Protein AF-A0AAJ1SH32-F1 (afdb_monomer_lite)

Organism: NCBI:txid1389713

Sequence (240 aa):
MAGVDVSPADLLGSADAYAALAARAALIAPQAVVEVQRIAESHGPMGYPTAVGVAAGLASREGSVTAKVADFGVYSQRLSEHAAAYSRADKGGAVRLAAVAWPAGLRELVTGTGVPVAHVDPKPPPSRPAGTCCWIGTENGDVASLCPPDTDTVTYVDKDNNYVSKDLGTGEVTVMMRPGPISEVGNECWLGSADADRSICGPNATRWTYARGGYLVTEQLEPDGTTRVIQQTPLGPLIP

Secondary structure (DSSP, 8-state):
-PPP---HHHHHHHHHHHHHHHHHHHTHHHHHHHHHHHHHHHHHHHHHHHHHHHHHHHHHHHHHHHHHHHHHHHHHHHHHHHHHHHHHHHHHHHHHHHTS---HHHHHHHHSSSS------PPPPP------EEEEEETT--HHHHS-TT--EEEEE-TTS-EEEEETTT--EEEEE-SEESSTT--EEEESSTTS-GGGG-TT--EEEEEETTEEEEEEE-TTS-EEEEEEE-SEES--

Foldseek 3Di:
DPDDDDALVNLLVLLVVLLVVLVVLVCPLVVLLVVLVVQCVVQPPVSVVVSVVSVVVSVVCVVVSNVSSVVSNVSSVVSNVVSVVVVVVQVVVLVVQQPDPDDPVVQCVPPVPGGDDGPPPDDPDPPDDPFQEFEQAEPPRDCPVFEDPRGQKYWYQYPQLFTWIAGNVVRDIDGQGHAEAPDPQLQEGEGSAPPGDCCRSPDNHQWYWYGDPQWTWIWGQDPVRDIDTPDTHHGYGPPD

Structure (mmCIF, N/CA/C/O backbone):
data_AF-A0AAJ1SH32-F1
#
_entry.id   AF-A0AAJ1SH32-F1
#
loop_
_atom_site.group_PDB
_atom_site.id
_atom_site.type_symbol
_atom_site.label_atom_id
_atom_site.label_alt_id
_atom_site.label_comp_id
_atom_site.label_asym_id
_atom_site.label_entity_id
_atom_site.label_seq_id
_atom_site.pdbx_PDB_ins_code
_atom_site.Cartn_x
_atom_site.Cartn_y
_atom_site.Cartn_z
_atom_site.occupancy
_atom_site.B_iso_or_equiv
_atom_site.auth_seq_id
_atom_site.auth_comp_id
_atom_site.auth_asym_id
_atom_site.auth_atom_id
_atom_site.pdbx_PDB_model_num
ATOM 1 N N . MET A 1 1 ? 21.586 17.354 -8.673 1.00 36.44 1 MET A N 1
ATOM 2 C CA . MET A 1 1 ? 20.242 16.744 -8.682 1.00 36.44 1 MET A CA 1
ATOM 3 C C . MET A 1 1 ? 20.411 15.334 -9.206 1.00 36.44 1 MET A C 1
ATOM 5 O O . MET A 1 1 ? 20.810 15.195 -10.354 1.00 36.44 1 MET A O 1
ATOM 9 N N . ALA A 1 2 ? 20.235 14.319 -8.359 1.00 41.16 2 ALA A N 1
ATOM 10 C CA . ALA A 1 2 ? 20.123 12.949 -8.847 1.00 41.16 2 ALA A CA 1
ATOM 11 C C . ALA A 1 2 ? 18.821 12.882 -9.655 1.00 41.16 2 ALA A C 1
ATOM 13 O O . ALA A 1 2 ? 17.761 13.200 -9.119 1.00 41.16 2 ALA A O 1
ATOM 14 N N . GLY A 1 3 ? 18.917 12.617 -10.958 1.00 44.09 3 GLY A N 1
ATOM 15 C CA . GLY A 1 3 ? 17.735 12.402 -11.783 1.00 44.09 3 GLY A CA 1
ATOM 16 C C . GLY A 1 3 ? 17.057 11.125 -11.312 1.00 44.09 3 GLY A C 1
ATOM 17 O O . GLY A 1 3 ? 17.725 10.105 -11.167 1.00 44.09 3 GLY A O 1
ATOM 18 N N . VAL A 1 4 ? 15.762 11.194 -11.018 1.00 56.97 4 VAL A N 1
ATOM 19 C CA . VAL A 1 4 ? 14.962 9.982 -10.853 1.00 56.97 4 VAL A CA 1
ATOM 20 C C . VAL A 1 4 ? 14.822 9.386 -12.251 1.00 56.97 4 VAL A C 1
ATOM 22 O O . VAL A 1 4 ? 14.332 10.068 -13.151 1.00 56.97 4 VAL A O 1
ATOM 25 N N . ASP A 1 5 ? 15.323 8.170 -12.442 1.00 70.12 5 ASP A N 1
ATOM 26 C CA . ASP A 1 5 ? 15.163 7.434 -13.693 1.00 70.12 5 ASP A CA 1
ATOM 27 C C . ASP A 1 5 ? 13.755 6.829 -13.691 1.00 70.12 5 ASP A C 1
ATOM 29 O O . ASP A 1 5 ? 13.450 5.978 -12.857 1.00 70.12 5 ASP A O 1
ATOM 33 N N . VAL A 1 6 ? 12.858 7.362 -14.522 1.00 75.94 6 VAL A N 1
ATOM 34 C CA . VAL A 1 6 ? 11.445 6.960 -14.560 1.00 75.94 6 VAL A CA 1
ATOM 35 C C . VAL A 1 6 ? 11.091 6.580 -15.988 1.00 75.94 6 VAL A C 1
ATOM 37 O O . VAL A 1 6 ? 11.197 7.414 -16.891 1.00 75.94 6 VAL A O 1
ATOM 40 N N . SER A 1 7 ? 10.635 5.343 -16.194 1.00 86.00 7 SER A N 1
ATOM 41 C CA . SER A 1 7 ? 10.160 4.895 -17.503 1.00 86.00 7 SER A CA 1
ATOM 42 C C . SER A 1 7 ? 8.704 5.330 -17.755 1.00 86.00 7 SER A C 1
ATOM 44 O O . SER A 1 7 ? 7.938 5.556 -16.809 1.00 86.00 7 SER A O 1
ATOM 46 N N . PRO A 1 8 ? 8.252 5.423 -19.022 1.00 87.12 8 PRO A N 1
ATOM 47 C CA . PRO A 1 8 ? 6.840 5.654 -19.333 1.00 87.12 8 PRO A CA 1
ATOM 48 C C . PRO A 1 8 ? 5.905 4.604 -18.713 1.00 87.12 8 PRO A C 1
ATOM 50 O O . PRO A 1 8 ? 4.777 4.936 -18.349 1.00 87.12 8 PRO A O 1
ATOM 53 N N . ALA A 1 9 ? 6.369 3.360 -18.566 1.00 82.50 9 ALA A N 1
ATOM 54 C CA . ALA A 1 9 ? 5.607 2.285 -17.938 1.00 82.50 9 ALA A CA 1
ATOM 55 C C . ALA A 1 9 ? 5.373 2.541 -16.440 1.00 82.50 9 ALA A C 1
ATOM 57 O O . ALA A 1 9 ? 4.251 2.361 -15.966 1.00 82.50 9 ALA A O 1
ATOM 58 N N . ASP A 1 10 ? 6.378 3.041 -15.717 1.00 84.75 10 ASP A N 1
ATOM 59 C CA . ASP A 1 10 ? 6.253 3.366 -14.288 1.00 84.75 10 ASP A CA 1
ATOM 60 C C . ASP A 1 10 ? 5.246 4.501 -14.050 1.00 84.75 10 ASP A C 1
ATOM 62 O O . ASP A 1 10 ? 4.453 4.472 -13.101 1.00 84.75 10 ASP A O 1
ATOM 66 N N . LEU A 1 11 ? 5.235 5.495 -14.947 1.00 89.00 11 LEU A N 1
ATOM 67 C CA . LEU A 1 11 ? 4.269 6.596 -14.915 1.00 89.00 11 LEU A CA 1
ATOM 68 C C . LEU A 1 11 ? 2.839 6.100 -15.143 1.00 89.00 11 LEU A C 1
ATOM 70 O O . LEU A 1 11 ? 1.928 6.550 -14.449 1.00 89.00 11 LEU A O 1
ATOM 74 N N . LEU A 1 12 ? 2.638 5.170 -16.081 1.00 90.81 12 LEU A N 1
ATOM 75 C CA . LEU A 1 12 ? 1.327 4.568 -16.337 1.00 90.81 12 LEU A CA 1
ATOM 76 C C . LEU A 1 12 ? 0.867 3.692 -15.166 1.00 90.81 12 LEU A C 1
ATOM 78 O O . LEU A 1 12 ? -0.264 3.844 -14.715 1.00 90.81 12 LEU A O 1
ATOM 82 N N . GLY A 1 13 ? 1.749 2.866 -14.598 1.00 87.81 13 GLY A N 1
ATOM 83 C CA . GLY A 1 13 ? 1.424 2.078 -13.404 1.00 87.81 13 GLY A CA 1
ATOM 84 C C . GLY A 1 13 ? 1.037 2.959 -12.209 1.00 87.81 13 GLY A C 1
ATOM 85 O O . GLY A 1 13 ? 0.063 2.687 -11.506 1.00 87.81 13 GLY A O 1
ATOM 86 N N . SER A 1 14 ? 1.740 4.078 -12.022 1.00 91.00 14 SER A N 1
ATOM 87 C CA . SER A 1 14 ? 1.391 5.079 -11.006 1.00 91.00 14 SER A CA 1
ATOM 88 C C . SER A 1 14 ? 0.052 5.766 -11.306 1.00 91.00 14 SER A C 1
ATOM 90 O O . SER A 1 14 ? -0.737 6.010 -10.392 1.00 91.00 14 SER A O 1
ATOM 92 N N . ALA A 1 15 ? -0.235 6.065 -12.578 1.00 91.69 15 ALA A N 1
ATOM 93 C CA . ALA A 1 15 ? -1.509 6.643 -12.997 1.00 91.69 15 ALA A CA 1
ATOM 94 C C . ALA A 1 15 ? -2.690 5.712 -12.684 1.00 91.69 15 ALA A C 1
ATOM 96 O O . ALA A 1 15 ? -3.705 6.177 -12.155 1.00 91.69 15 ALA A O 1
ATOM 97 N N . ASP A 1 16 ? -2.537 4.413 -12.942 1.00 90.62 16 ASP A N 1
ATOM 98 C CA . ASP A 1 16 ? -3.539 3.392 -12.632 1.00 90.62 16 ASP A CA 1
ATOM 99 C C . ASP A 1 16 ? -3.762 3.265 -11.119 1.00 90.62 16 ASP A C 1
ATOM 101 O O . ASP A 1 16 ? -4.905 3.191 -10.660 1.00 90.62 16 ASP A O 1
ATOM 105 N N . ALA A 1 17 ? -2.691 3.324 -10.320 1.00 91.94 17 ALA A N 1
ATOM 106 C CA . ALA A 1 17 ? -2.791 3.312 -8.862 1.00 91.94 17 ALA A CA 1
ATOM 107 C C . ALA A 1 17 ? -3.594 4.513 -8.326 1.00 91.94 17 ALA A C 1
ATOM 109 O O . ALA A 1 17 ? -4.478 4.340 -7.481 1.00 91.94 17 ALA A O 1
ATOM 110 N N . TYR A 1 18 ? -3.355 5.721 -8.851 1.00 94.12 18 TYR A N 1
ATOM 111 C CA . TYR A 1 18 ? -4.143 6.906 -8.492 1.00 94.12 18 TYR A CA 1
ATOM 112 C C . TYR A 1 18 ? -5.602 6.804 -8.951 1.00 94.12 18 TYR A C 1
ATOM 114 O O . TYR A 1 18 ? -6.500 7.180 -8.196 1.00 94.12 18 TYR A O 1
ATOM 122 N N . ALA A 1 19 ? -5.865 6.256 -10.140 1.00 89.56 19 ALA A N 1
ATOM 123 C CA . ALA A 1 19 ? -7.228 6.030 -10.61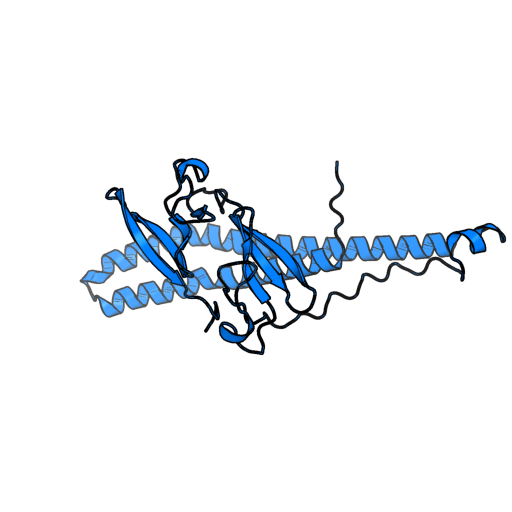7 1.00 89.56 19 ALA A CA 1
ATOM 124 C C . ALA A 1 19 ? -7.985 5.034 -9.720 1.00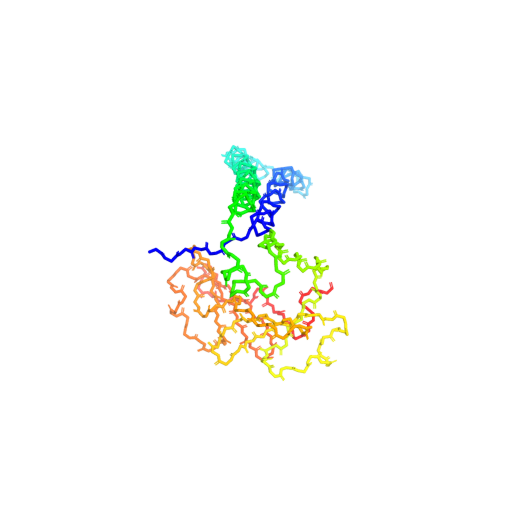 89.56 19 ALA A C 1
ATOM 126 O O . ALA A 1 19 ? -9.130 5.281 -9.332 1.00 89.56 19 ALA A O 1
ATOM 127 N N . ALA A 1 20 ? -7.331 3.941 -9.319 1.00 91.62 20 ALA A N 1
ATOM 128 C CA . ALA A 1 20 ? -7.894 2.967 -8.390 1.00 91.62 20 ALA A CA 1
ATOM 129 C C . ALA A 1 20 ? -8.163 3.584 -7.008 1.00 91.62 20 ALA A C 1
ATOM 131 O O . ALA A 1 20 ? -9.196 3.307 -6.393 1.00 91.62 20 ALA A O 1
ATOM 132 N N . LEU A 1 21 ? -7.267 4.450 -6.524 1.00 94.12 21 LEU A N 1
ATOM 133 C CA . LEU A 1 21 ? -7.451 5.160 -5.262 1.00 94.12 21 LEU A CA 1
ATOM 134 C C . LEU A 1 21 ? -8.634 6.134 -5.324 1.00 94.12 21 LEU A C 1
ATOM 136 O O . LEU A 1 21 ? -9.444 6.152 -4.398 1.00 94.12 21 LEU A O 1
ATOM 140 N N . ALA A 1 22 ? -8.781 6.880 -6.423 1.00 93.00 22 ALA A N 1
ATOM 141 C CA . ALA A 1 22 ? -9.934 7.745 -6.662 1.00 93.00 22 ALA A CA 1
ATOM 142 C C . ALA A 1 22 ? -11.248 6.949 -6.610 1.00 93.00 22 ALA A C 1
ATOM 144 O O . ALA A 1 22 ? -12.181 7.336 -5.905 1.00 93.00 22 ALA A O 1
ATOM 145 N N . ALA A 1 23 ? -11.291 5.797 -7.287 1.00 92.75 23 ALA A N 1
ATOM 146 C CA . ALA A 1 23 ? -12.461 4.923 -7.304 1.00 92.75 23 ALA A CA 1
ATOM 147 C C . ALA A 1 23 ? -12.813 4.383 -5.908 1.00 92.75 23 ALA A C 1
ATOM 149 O O . ALA A 1 23 ? -13.978 4.401 -5.518 1.00 92.75 23 ALA A O 1
ATOM 150 N N . ARG A 1 24 ? -11.819 3.944 -5.122 1.00 94.00 24 ARG A N 1
ATOM 151 C CA . ARG A 1 24 ? -12.040 3.467 -3.744 1.00 94.00 24 ARG A CA 1
ATOM 152 C C . ARG A 1 24 ? -12.504 4.589 -2.819 1.00 94.00 24 ARG A C 1
ATOM 154 O O . ARG A 1 24 ? -13.449 4.401 -2.060 1.00 94.00 24 ARG A O 1
ATOM 161 N N . ALA A 1 25 ? -11.870 5.756 -2.892 1.00 91.88 25 ALA A N 1
ATOM 162 C CA . ALA A 1 25 ? -12.212 6.894 -2.046 1.00 91.88 25 ALA A CA 1
ATOM 163 C C . ALA A 1 25 ? -13.626 7.430 -2.331 1.00 91.88 25 ALA A C 1
ATOM 165 O O . ALA A 1 25 ? -14.328 7.826 -1.400 1.00 91.88 25 ALA A O 1
ATOM 166 N N . ALA A 1 26 ? -14.092 7.354 -3.582 1.00 92.25 26 ALA A N 1
ATOM 167 C CA . ALA A 1 26 ? -15.461 7.712 -3.952 1.00 92.25 26 ALA A CA 1
ATOM 168 C C . ALA A 1 26 ? -16.533 6.840 -3.261 1.00 92.25 26 ALA A C 1
ATOM 170 O O . ALA A 1 26 ? -17.677 7.269 -3.124 1.00 92.25 26 ALA A O 1
ATOM 171 N N . LEU A 1 27 ? -16.175 5.640 -2.785 1.00 93.94 27 LEU A N 1
ATOM 172 C CA . LEU A 1 27 ? -17.097 4.735 -2.088 1.00 93.94 27 LEU A CA 1
ATOM 173 C C . LEU A 1 27 ? -17.225 5.014 -0.584 1.00 93.94 27 LEU A C 1
ATOM 175 O O . LEU A 1 27 ? -18.141 4.490 0.047 1.00 93.94 27 LEU A O 1
ATOM 179 N N . ILE A 1 28 ? -16.360 5.848 -0.000 1.00 90.00 28 ILE A N 1
ATOM 180 C CA . ILE A 1 28 ? -16.354 6.098 1.450 1.00 90.00 28 ILE A CA 1
ATOM 181 C C . ILE A 1 28 ? -17.679 6.723 1.904 1.00 90.00 28 ILE A C 1
ATOM 183 O O . ILE A 1 28 ? -18.290 6.252 2.861 1.00 90.00 28 ILE A O 1
ATOM 187 N N . ALA A 1 29 ? -18.149 7.762 1.207 1.00 88.00 29 ALA A N 1
ATOM 188 C CA . ALA A 1 29 ? -19.393 8.451 1.547 1.00 88.00 29 ALA A CA 1
ATOM 189 C C . ALA A 1 29 ? -20.634 7.530 1.493 1.00 88.00 29 ALA A C 1
ATOM 191 O O . ALA A 1 29 ? -21.339 7.446 2.502 1.00 88.00 29 ALA A O 1
ATOM 192 N N . PRO A 1 30 ? -20.906 6.783 0.401 1.00 89.31 30 PRO A N 1
ATOM 193 C CA . PRO A 1 30 ? -22.065 5.890 0.360 1.00 89.31 30 PRO A CA 1
ATOM 194 C C . PRO A 1 30 ? -21.981 4.748 1.383 1.00 89.31 30 PRO A C 1
ATOM 196 O O . PRO A 1 30 ? -23.001 4.392 1.970 1.00 89.31 30 PRO A O 1
ATOM 199 N N . GLN A 1 31 ? -20.790 4.205 1.664 1.00 91.69 31 GLN A N 1
ATOM 200 C CA . GLN A 1 31 ? -20.625 3.195 2.718 1.00 91.69 31 GLN A CA 1
ATOM 201 C C . GLN A 1 31 ? -20.927 3.762 4.110 1.00 91.69 31 GLN A C 1
ATOM 203 O O . GLN A 1 31 ? -21.575 3.103 4.922 1.00 91.69 31 GLN A O 1
ATOM 208 N N . ALA A 1 32 ? -20.511 5.000 4.376 1.00 88.31 32 ALA A N 1
ATOM 209 C CA . ALA A 1 32 ? -20.761 5.650 5.654 1.00 88.31 32 ALA A CA 1
ATOM 210 C C . ALA A 1 32 ? -22.260 5.903 5.902 1.00 88.31 32 ALA A C 1
ATOM 212 O O . ALA A 1 32 ? -22.726 5.745 7.030 1.00 88.31 32 ALA A O 1
ATOM 213 N N . VAL A 1 33 ? -23.036 6.219 4.856 1.00 90.38 33 VAL A N 1
ATOM 214 C CA . VAL A 1 33 ? -24.503 6.355 4.946 1.00 90.38 33 VAL A CA 1
ATOM 215 C C . VAL A 1 33 ? -25.164 5.039 5.362 1.00 90.38 33 VAL A C 1
ATOM 217 O O . VAL A 1 33 ? -26.020 5.040 6.247 1.00 90.38 33 VAL A O 1
ATOM 220 N N . VAL A 1 34 ? -24.740 3.913 4.777 1.00 94.12 34 VAL A N 1
ATOM 221 C CA . VAL A 1 34 ? -25.249 2.579 5.144 1.00 94.12 34 VAL A CA 1
ATOM 222 C C . VAL A 1 34 ? -24.987 2.280 6.622 1.00 94.12 34 VAL A C 1
ATOM 224 O O . VAL A 1 34 ? -25.857 1.742 7.307 1.00 94.12 34 VAL A O 1
ATOM 227 N N . GLU A 1 35 ? -23.820 2.666 7.141 1.00 91.88 35 GLU A N 1
ATOM 228 C CA . GLU A 1 35 ? -23.490 2.445 8.550 1.00 91.88 35 GLU A CA 1
ATOM 229 C C . GLU A 1 35 ? -24.332 3.311 9.494 1.00 91.88 35 GLU A C 1
ATOM 231 O O . GLU A 1 35 ? -24.847 2.815 10.496 1.00 91.88 35 GLU A O 1
ATOM 236 N N . VAL A 1 36 ? -24.542 4.589 9.155 1.00 92.00 36 VAL A N 1
ATOM 237 C CA . VAL A 1 36 ? -25.427 5.483 9.924 1.00 92.00 36 VAL A CA 1
ATOM 238 C C . VAL A 1 36 ? -26.835 4.897 10.020 1.00 92.00 36 VAL A C 1
ATOM 240 O O . VAL A 1 36 ? -27.435 4.893 11.098 1.00 92.00 36 VAL A O 1
ATOM 243 N N . GLN A 1 37 ? -27.348 4.363 8.913 1.00 90.25 37 GLN A N 1
ATOM 244 C CA . GLN A 1 37 ? -28.662 3.737 8.884 1.00 90.25 37 GLN A CA 1
ATOM 245 C C . GLN A 1 37 ? -28.713 2.473 9.755 1.00 90.25 37 GLN A C 1
ATOM 247 O O . GLN A 1 37 ? -29.638 2.319 10.553 1.00 90.25 37 GLN A O 1
ATOM 252 N N . ARG A 1 38 ? -27.675 1.627 9.708 1.00 92.81 38 ARG A N 1
ATOM 253 C CA . ARG A 1 38 ? -27.571 0.444 10.577 1.00 92.81 38 ARG A CA 1
ATOM 254 C C . ARG A 1 38 ? -27.575 0.812 12.063 1.00 92.81 38 ARG A C 1
ATOM 256 O O . ARG A 1 38 ? -28.208 0.118 12.859 1.00 92.81 38 ARG A O 1
ATOM 263 N N . ILE A 1 39 ? -26.895 1.890 12.460 1.00 90.56 39 ILE A N 1
ATOM 264 C CA . ILE A 1 39 ? -26.890 2.372 13.854 1.00 90.56 39 ILE A CA 1
ATOM 265 C C . ILE A 1 39 ? -28.304 2.772 14.286 1.00 90.56 39 ILE A C 1
ATOM 267 O O . ILE A 1 39 ? -28.760 2.354 15.353 1.00 90.56 39 ILE A O 1
ATOM 271 N N . ALA A 1 40 ? -29.006 3.543 13.451 1.00 86.88 40 ALA A N 1
ATOM 272 C CA . ALA A 1 40 ? -30.370 3.979 13.734 1.00 86.88 40 ALA A CA 1
ATOM 273 C C . ALA A 1 40 ? -31.343 2.791 13.861 1.00 86.88 40 ALA A C 1
ATOM 275 O O . ALA A 1 40 ? -32.168 2.765 14.773 1.00 86.88 40 ALA A O 1
ATOM 276 N N . GLU A 1 41 ? -31.212 1.785 12.993 1.00 91.19 41 GLU A N 1
ATOM 277 C CA . GLU A 1 41 ? -32.053 0.582 13.001 1.00 91.19 41 GLU A CA 1
ATOM 278 C C . GLU A 1 41 ? -31.776 -0.326 14.211 1.00 91.19 41 GLU A C 1
ATOM 280 O O . GLU A 1 41 ? -32.708 -0.818 14.842 1.00 91.19 41 GLU A O 1
ATOM 285 N N . SER A 1 42 ? -30.506 -0.525 14.572 1.00 94.62 42 SER A N 1
ATOM 286 C CA . SER A 1 42 ? -30.115 -1.459 15.643 1.00 94.62 42 SER A CA 1
ATOM 287 C C . SER A 1 42 ? -30.345 -0.928 17.060 1.00 94.62 42 SER A C 1
ATOM 289 O O . SER A 1 42 ? -30.563 -1.719 17.976 1.00 94.62 42 SER A O 1
ATOM 291 N N . HIS A 1 43 ? -30.312 0.392 17.256 1.00 91.88 43 HIS A N 1
ATOM 292 C CA . HIS A 1 43 ? -30.389 1.016 18.585 1.00 91.88 43 HIS A CA 1
ATOM 293 C C . HIS A 1 43 ? -31.672 1.840 18.800 1.00 91.88 43 HIS A C 1
ATOM 295 O O . HIS A 1 43 ? -31.878 2.399 19.884 1.00 91.88 43 HIS A O 1
ATOM 301 N N . GLY A 1 44 ? -32.544 1.930 17.789 1.00 89.38 44 GLY A N 1
ATOM 302 C CA . GLY A 1 44 ? -33.816 2.646 17.867 1.00 89.38 44 GLY A CA 1
ATOM 303 C C . GLY A 1 44 ? -33.650 4.115 18.298 1.00 89.38 44 GLY A C 1
ATOM 304 O O . GLY A 1 44 ? -32.661 4.762 17.941 1.00 89.38 44 GLY A O 1
ATOM 305 N N . PRO A 1 45 ? -34.576 4.670 19.105 1.00 90.50 45 PRO A N 1
ATOM 306 C CA . PRO A 1 45 ? -34.505 6.067 19.548 1.00 90.50 45 PRO A CA 1
ATOM 307 C C . PRO A 1 45 ? -33.226 6.426 20.323 1.00 90.50 45 PRO A C 1
ATOM 309 O O . PRO A 1 45 ? -32.790 7.574 20.275 1.00 90.50 45 PRO A O 1
ATOM 312 N N . MET A 1 46 ? -32.602 5.458 21.006 1.00 91.44 46 MET A N 1
ATOM 313 C CA . MET A 1 46 ? -31.366 5.673 21.772 1.00 91.44 46 MET A CA 1
ATOM 314 C C . MET A 1 46 ? -30.137 5.863 20.873 1.00 91.44 46 MET A C 1
ATOM 316 O O . MET A 1 46 ? -29.204 6.561 21.259 1.00 91.44 46 MET A O 1
ATOM 320 N N . GLY A 1 47 ? -30.130 5.276 19.671 1.00 88.06 47 GLY A N 1
ATOM 321 C CA . GLY A 1 47 ? -29.044 5.436 18.695 1.00 88.06 47 GLY A CA 1
ATOM 322 C C . GLY A 1 47 ? -29.139 6.703 17.851 1.00 88.06 47 GLY A C 1
ATOM 323 O O . GLY A 1 47 ? -28.166 7.080 17.198 1.00 88.06 47 GLY A O 1
ATOM 324 N N . TYR A 1 48 ? -30.294 7.373 17.866 1.00 88.94 48 TYR A N 1
ATOM 325 C CA . TYR A 1 48 ? -30.574 8.512 16.997 1.00 88.94 48 TYR A CA 1
ATOM 326 C C . TYR A 1 48 ? -29.605 9.692 17.201 1.00 88.94 48 TYR A C 1
ATOM 328 O O . TYR A 1 48 ? -29.088 10.198 16.204 1.00 88.94 48 TYR A O 1
ATOM 336 N N . PRO A 1 49 ? -29.262 10.110 18.441 1.00 92.38 49 PRO A N 1
ATOM 337 C CA . PRO A 1 49 ? -28.284 11.181 18.643 1.00 92.38 49 PRO A CA 1
ATOM 338 C C . PRO A 1 49 ? -26.901 10.840 18.070 1.00 92.38 49 PRO A C 1
ATOM 340 O O . PRO A 1 49 ? -26.263 11.692 17.452 1.00 92.38 49 PRO A O 1
ATOM 343 N N . THR A 1 50 ? -26.462 9.586 18.213 1.00 90.81 50 THR A N 1
ATOM 344 C CA . THR A 1 50 ? -25.190 9.100 17.657 1.00 90.81 50 THR A CA 1
ATOM 345 C C . THR A 1 50 ? -25.218 9.100 16.131 1.00 90.81 50 THR A C 1
ATOM 347 O O . THR A 1 50 ? -24.306 9.639 15.508 1.00 90.81 50 THR A O 1
ATOM 350 N N . ALA A 1 51 ? -26.277 8.559 15.521 1.00 90.44 51 ALA A N 1
ATOM 351 C CA . ALA A 1 51 ? -26.445 8.538 14.069 1.00 90.44 51 ALA A CA 1
ATOM 352 C C . ALA A 1 51 ? -26.442 9.958 13.472 1.00 90.44 51 ALA A C 1
ATOM 354 O O . ALA A 1 51 ? -25.754 10.211 12.485 1.00 90.44 51 ALA A O 1
ATOM 355 N N . VAL A 1 52 ? -27.133 10.909 14.114 1.00 92.56 52 VAL A N 1
ATOM 356 C CA . VAL A 1 52 ? -27.136 12.326 13.713 1.00 92.56 52 VAL A CA 1
ATOM 357 C C . VAL A 1 52 ? -25.745 12.951 13.837 1.00 92.56 52 VAL A C 1
ATOM 359 O O . VAL A 1 52 ? -25.313 13.650 12.923 1.00 92.56 52 VAL A O 1
ATOM 362 N N . GLY A 1 53 ? -25.018 12.688 14.928 1.00 91.31 53 GLY A N 1
ATOM 363 C CA . GLY A 1 53 ? -23.654 13.191 15.113 1.00 91.31 53 GLY A CA 1
ATOM 364 C C . GLY A 1 53 ? -22.682 12.673 14.049 1.00 91.31 53 GLY A C 1
ATOM 365 O O . GLY A 1 53 ? -21.913 13.450 13.480 1.00 91.31 53 GLY A O 1
ATOM 366 N N . VAL A 1 54 ? -22.763 11.379 13.722 1.00 88.62 54 VAL A N 1
ATOM 367 C CA . VAL A 1 54 ? -21.971 10.769 12.644 1.00 88.62 54 VAL A CA 1
ATOM 368 C C . VAL A 1 54 ? -22.345 11.380 11.292 1.00 88.62 54 VAL A C 1
ATOM 370 O O . VAL A 1 54 ? -21.454 11.806 10.560 1.00 88.62 54 VAL A O 1
ATOM 373 N N . ALA A 1 55 ? -23.638 11.504 10.980 1.00 90.25 55 ALA A N 1
ATOM 374 C CA . ALA A 1 55 ? -24.107 12.104 9.731 1.00 90.25 55 ALA A CA 1
ATOM 375 C C . ALA A 1 55 ? -23.644 13.562 9.570 1.00 90.25 55 ALA A C 1
ATOM 377 O O . ALA A 1 55 ? -23.151 13.940 8.509 1.00 90.25 55 ALA A O 1
ATOM 378 N N . ALA A 1 56 ? -23.732 14.372 10.629 1.00 90.75 56 ALA A N 1
ATOM 379 C CA . ALA A 1 56 ? -23.260 15.755 10.622 1.00 90.75 56 ALA A CA 1
ATOM 380 C C . ALA A 1 56 ? -21.737 15.840 10.416 1.00 90.75 56 ALA A C 1
ATOM 382 O O . ALA A 1 56 ? -21.252 16.661 9.633 1.00 90.75 56 ALA A O 1
ATOM 383 N N . GLY A 1 57 ? -20.976 14.959 11.072 1.00 89.44 57 GLY A N 1
ATOM 384 C CA . GLY A 1 57 ? -19.531 14.852 10.879 1.00 89.44 57 GLY A CA 1
ATOM 385 C C . GLY A 1 57 ? -19.156 14.464 9.446 1.00 89.44 57 GLY A C 1
ATOM 386 O O . GLY A 1 57 ? -18.261 15.077 8.864 1.00 89.44 57 GLY A O 1
ATOM 387 N N . LEU A 1 58 ? -19.868 13.504 8.851 1.00 89.69 58 LEU A N 1
ATOM 388 C CA . LEU A 1 58 ? -19.676 13.092 7.458 1.00 89.69 58 LEU A CA 1
ATOM 389 C C . LEU A 1 58 ? -19.971 14.237 6.488 1.00 89.69 58 LEU A C 1
ATOM 391 O O . LEU A 1 58 ? -19.117 14.557 5.662 1.00 89.69 58 LEU A O 1
ATOM 395 N N . ALA A 1 59 ? -21.111 14.912 6.650 1.00 91.25 59 ALA A N 1
ATOM 396 C CA . ALA A 1 59 ? -21.485 16.061 5.828 1.00 91.25 59 ALA A CA 1
ATOM 397 C C . ALA A 1 59 ? -20.422 17.174 5.878 1.00 91.25 59 ALA A C 1
ATOM 399 O O . ALA A 1 59 ? -20.082 17.763 4.855 1.00 91.25 59 ALA A O 1
ATOM 400 N N . SER A 1 60 ? -19.818 17.419 7.049 1.00 92.00 60 SER A N 1
ATOM 401 C CA . SER A 1 60 ? -18.759 18.432 7.191 1.00 92.00 60 SER A CA 1
ATOM 402 C C . SER A 1 60 ? -17.456 18.096 6.448 1.00 92.00 60 SER A C 1
ATOM 404 O O . SER A 1 60 ? -16.665 18.995 6.165 1.00 92.00 60 SER A O 1
ATOM 406 N N . ARG A 1 61 ? -17.215 16.815 6.127 1.00 91.38 61 ARG A N 1
ATOM 407 C CA . ARG A 1 61 ? -15.977 16.323 5.491 1.00 91.38 61 ARG A CA 1
ATOM 408 C C . ARG A 1 61 ? -16.166 15.876 4.044 1.00 91.38 61 ARG A C 1
ATOM 410 O O . ARG A 1 61 ? -15.171 15.701 3.341 1.00 91.38 61 ARG A O 1
ATOM 417 N N . GLU A 1 62 ? -17.406 15.718 3.590 1.00 91.75 62 GLU A N 1
ATOM 418 C CA . GLU A 1 62 ? -17.749 15.244 2.245 1.00 91.75 62 GLU A CA 1
ATOM 419 C C . GLU A 1 62 ? -17.068 16.069 1.148 1.00 91.75 62 GLU A C 1
ATOM 421 O O . GLU A 1 62 ? -16.478 15.508 0.223 1.00 91.75 62 GLU A O 1
ATOM 426 N N . GLY A 1 63 ? -17.055 17.398 1.293 1.00 92.19 63 GLY A N 1
ATOM 427 C CA . GLY A 1 63 ? -16.375 18.288 0.353 1.00 92.19 63 GLY A CA 1
ATOM 428 C C . GLY A 1 63 ? -14.871 18.013 0.253 1.00 92.19 63 GLY A C 1
ATOM 429 O O . GLY A 1 63 ? -14.332 17.935 -0.848 1.00 92.19 63 GLY A O 1
ATOM 430 N N . SER A 1 64 ? -14.188 17.801 1.384 1.00 92.38 64 SER A N 1
ATOM 431 C CA . SER A 1 64 ? -12.749 17.503 1.406 1.00 92.38 64 SER A CA 1
ATOM 432 C C . SER A 1 64 ? -12.426 16.126 0.824 1.00 92.38 64 SER A C 1
ATOM 434 O O . SER A 1 64 ? -11.439 15.987 0.104 1.00 92.38 64 SER A O 1
ATOM 436 N N . VAL A 1 65 ? -13.257 15.115 1.096 1.00 91.88 65 VAL A N 1
ATOM 437 C CA . VAL A 1 65 ? -13.098 13.773 0.510 1.00 91.88 65 VAL A CA 1
ATOM 438 C C . VAL A 1 65 ? -13.312 13.827 -1.001 1.00 91.88 65 VAL A C 1
ATOM 440 O O . VAL A 1 65 ? -12.483 13.322 -1.755 1.00 91.88 65 VAL A O 1
ATOM 443 N N . THR A 1 66 ? -14.364 14.508 -1.454 1.00 94.12 66 THR A N 1
ATOM 444 C CA . THR A 1 66 ? -14.661 14.689 -2.882 1.00 94.12 66 THR A CA 1
ATOM 445 C C . THR A 1 66 ? -13.540 15.443 -3.596 1.00 94.12 66 THR A C 1
ATOM 447 O O . THR A 1 66 ? -13.116 15.043 -4.678 1.00 94.12 66 THR A O 1
ATOM 450 N N . ALA A 1 67 ? -12.994 16.489 -2.968 1.00 93.56 67 ALA A N 1
ATOM 451 C CA . ALA A 1 67 ? -11.835 17.205 -3.493 1.00 93.56 67 ALA A CA 1
ATOM 452 C C . ALA A 1 67 ? -10.615 16.282 -3.640 1.00 93.56 67 ALA A C 1
ATOM 454 O O . ALA A 1 67 ? -9.940 16.326 -4.664 1.00 93.56 67 ALA A O 1
ATOM 455 N N . LYS A 1 68 ? -10.364 15.384 -2.677 1.00 94.44 68 LYS A N 1
ATOM 456 C CA . LYS A 1 68 ? -9.274 14.404 -2.790 1.00 94.44 68 LYS A CA 1
ATOM 457 C C . LYS A 1 68 ? -9.490 13.354 -3.869 1.00 94.44 68 LYS A C 1
ATOM 459 O O . LYS A 1 68 ? -8.540 13.027 -4.574 1.00 94.44 68 LYS A O 1
ATOM 464 N N . VAL A 1 69 ? -10.718 12.880 -4.054 1.00 95.94 69 VAL A N 1
ATOM 465 C CA . VAL A 1 69 ? -11.062 12.014 -5.193 1.00 95.94 69 VAL A CA 1
ATOM 466 C C . VAL A 1 69 ? -10.734 12.715 -6.517 1.00 95.94 69 VAL A C 1
ATOM 468 O O . VAL A 1 69 ? -10.127 12.106 -7.398 1.00 95.94 69 VAL A O 1
ATOM 471 N N . ALA A 1 70 ? -11.073 14.002 -6.641 1.00 94.81 70 ALA A N 1
ATOM 472 C CA . ALA A 1 70 ? -10.758 14.792 -7.828 1.00 94.81 70 ALA A CA 1
ATOM 473 C C . ALA A 1 70 ? -9.243 14.995 -8.018 1.00 94.81 70 ALA A C 1
ATOM 475 O O . ALA A 1 70 ? -8.748 14.807 -9.129 1.00 94.81 70 ALA A O 1
ATOM 476 N N . ASP A 1 71 ? -8.499 15.307 -6.948 1.00 96.75 71 ASP A N 1
ATOM 477 C CA . ASP A 1 71 ? -7.034 15.434 -6.980 1.00 96.75 71 ASP A CA 1
ATOM 478 C C . ASP A 1 71 ? -6.378 14.157 -7.532 1.00 96.75 71 ASP A C 1
ATOM 480 O O . ASP A 1 71 ? -5.521 14.228 -8.415 1.00 96.75 71 ASP A O 1
ATOM 484 N N . PHE A 1 72 ? -6.808 12.978 -7.066 1.00 96.31 72 PHE A N 1
ATOM 485 C CA . PHE A 1 72 ? -6.296 11.698 -7.564 1.00 96.31 72 PHE A CA 1
ATOM 486 C C . PHE A 1 72 ? -6.567 11.505 -9.060 1.00 96.31 72 PHE A C 1
ATOM 488 O O . PHE A 1 72 ? -5.679 11.057 -9.788 1.00 96.31 72 PHE A O 1
ATOM 495 N N . GLY A 1 73 ? -7.748 11.905 -9.540 1.00 94.00 73 GLY A N 1
ATOM 496 C CA . GLY A 1 73 ? -8.059 11.911 -10.971 1.00 94.00 73 GLY A CA 1
ATOM 497 C C . GLY A 1 73 ? -7.117 12.818 -11.772 1.00 94.00 73 GLY A C 1
ATOM 498 O O . GLY A 1 73 ? -6.575 12.399 -12.795 1.00 94.00 73 GLY A O 1
ATOM 499 N N . VAL A 1 74 ? -6.848 14.029 -11.274 1.00 96.81 74 VAL A N 1
ATOM 500 C CA . VAL A 1 74 ? -5.911 14.974 -11.906 1.00 96.81 74 VAL A CA 1
ATOM 501 C C . VAL A 1 74 ? -4.492 14.405 -11.959 1.00 96.81 74 VAL A C 1
ATOM 503 O O . VAL A 1 74 ? -3.821 14.530 -12.985 1.00 96.81 74 VAL A O 1
ATOM 506 N N . TYR A 1 75 ? -4.014 13.772 -10.885 1.00 95.56 75 TYR A N 1
ATOM 507 C CA . TYR A 1 75 ? -2.677 13.171 -10.868 1.00 95.56 75 TYR A CA 1
ATOM 508 C C . TYR A 1 75 ? -2.558 11.992 -11.831 1.00 95.56 75 TYR A C 1
ATOM 510 O O . TYR A 1 75 ? -1.589 11.934 -12.588 1.00 95.56 75 TYR A O 1
ATOM 518 N N . SER A 1 76 ? -3.561 11.111 -11.867 1.00 94.00 76 SER A N 1
ATOM 519 C CA . SER A 1 76 ? -3.623 10.006 -12.829 1.00 94.00 76 SER A CA 1
ATOM 520 C C . SER A 1 76 ? -3.551 10.508 -14.278 1.00 94.00 76 SER A C 1
ATOM 522 O O . SER A 1 76 ? -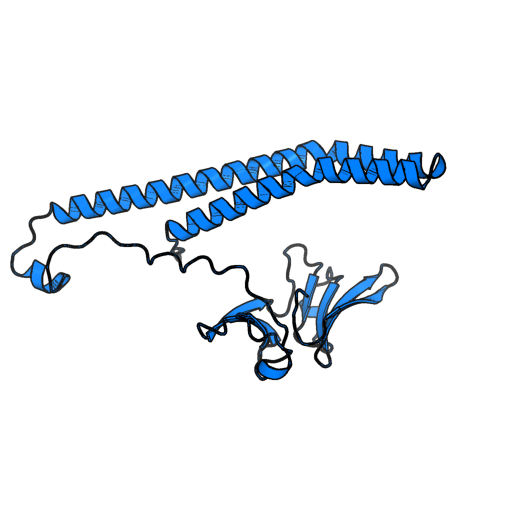2.722 10.045 -15.071 1.00 94.00 76 SER A O 1
ATOM 524 N N . GLN A 1 77 ? -4.340 11.535 -14.608 1.00 94.62 77 GLN A N 1
ATOM 525 C CA . GLN A 1 77 ? -4.322 12.149 -15.933 1.00 94.62 77 GLN A CA 1
ATOM 526 C C . GLN A 1 77 ? -2.946 12.737 -16.271 1.00 94.62 77 GLN A C 1
ATOM 528 O O . GLN A 1 77 ? -2.396 12.443 -17.331 1.00 94.62 77 GLN A O 1
ATOM 533 N N . ARG A 1 78 ? -2.361 13.536 -15.370 1.00 96.06 78 ARG A N 1
ATOM 534 C CA . ARG A 1 78 ? -1.054 14.170 -15.607 1.00 96.06 78 ARG A CA 1
ATOM 535 C C . ARG A 1 78 ? 0.043 13.140 -15.842 1.00 96.06 78 ARG A C 1
ATOM 537 O O . ARG A 1 78 ? 0.830 13.298 -16.769 1.00 96.06 78 ARG A O 1
ATOM 544 N N . LEU A 1 79 ? 0.095 12.080 -15.039 1.00 94.75 79 LEU A N 1
ATOM 545 C CA . LEU A 1 79 ? 1.080 11.008 -15.205 1.00 94.75 79 LEU A CA 1
ATOM 546 C C . LEU A 1 79 ? 0.937 10.320 -16.571 1.00 94.75 79 LEU A C 1
ATOM 548 O O . LEU A 1 79 ? 1.936 10.117 -17.262 1.00 94.75 79 LEU A O 1
ATOM 552 N N . SER A 1 80 ? -0.299 10.071 -17.008 1.00 92.62 80 SER A N 1
ATOM 553 C CA . SER A 1 80 ? -0.589 9.520 -18.338 1.00 92.62 80 SER A CA 1
ATOM 554 C C . SER A 1 80 ? -0.143 10.458 -19.468 1.00 92.62 80 SER A C 1
ATOM 556 O O . SER A 1 80 ? 0.471 10.030 -20.450 1.00 92.62 80 SER A O 1
ATOM 558 N N . GLU A 1 81 ? -0.397 11.762 -19.329 1.00 91.88 81 GLU A N 1
ATOM 559 C CA . GLU A 1 81 ? 0.049 12.783 -20.282 1.00 91.88 81 GLU A CA 1
ATOM 560 C C . GLU A 1 81 ? 1.580 12.874 -20.352 1.00 91.88 81 GLU A C 1
ATOM 562 O O . GLU A 1 81 ? 2.142 12.971 -21.450 1.00 91.88 81 GLU A O 1
ATOM 567 N N . HIS A 1 82 ? 2.261 12.791 -19.205 1.00 91.88 82 HIS A N 1
ATOM 568 C CA . HIS A 1 82 ? 3.719 12.769 -19.122 1.00 91.88 82 HIS A CA 1
ATOM 569 C C . HIS A 1 82 ? 4.308 11.519 -19.781 1.00 91.88 82 HIS A C 1
ATOM 571 O O . HIS A 1 82 ? 5.215 11.655 -20.605 1.00 91.88 82 HIS A O 1
ATOM 577 N N . ALA A 1 83 ? 3.763 10.328 -19.518 1.00 88.88 83 ALA A N 1
ATOM 578 C CA . ALA A 1 83 ? 4.184 9.090 -20.177 1.00 88.88 83 ALA A CA 1
ATOM 579 C C . ALA A 1 83 ? 4.078 9.199 -21.709 1.00 88.88 83 ALA A C 1
ATOM 581 O O . ALA A 1 83 ? 5.004 8.853 -22.453 1.00 88.88 83 ALA A O 1
ATOM 582 N N . ALA A 1 84 ? 2.971 9.771 -22.194 1.00 85.50 84 ALA A N 1
ATOM 583 C CA . ALA A 1 84 ? 2.766 10.013 -23.615 1.00 85.50 84 ALA A CA 1
ATOM 584 C C . ALA A 1 84 ? 3.746 11.059 -24.180 1.00 85.50 84 ALA A C 1
ATOM 586 O O . ALA A 1 84 ? 4.210 10.923 -25.315 1.00 85.50 84 ALA A O 1
ATOM 587 N N . ALA A 1 85 ? 4.077 12.103 -23.413 1.00 89.75 85 ALA A N 1
ATOM 588 C CA . ALA A 1 85 ? 5.055 13.113 -23.808 1.00 89.75 85 ALA A CA 1
ATOM 589 C C . ALA A 1 85 ? 6.470 12.527 -23.932 1.00 89.75 85 ALA A C 1
ATOM 591 O O . ALA A 1 85 ? 7.111 12.757 -24.959 1.00 89.75 85 ALA A O 1
ATOM 592 N N . TYR A 1 86 ? 6.913 11.722 -22.960 1.00 87.38 86 TYR A N 1
ATOM 593 C CA . TYR A 1 86 ? 8.187 10.998 -23.023 1.00 87.38 86 TYR A CA 1
ATOM 594 C C . TYR A 1 86 ? 8.252 10.095 -24.253 1.00 87.38 86 TYR A C 1
ATOM 596 O O . TYR A 1 86 ? 9.165 10.223 -25.066 1.00 87.38 86 TYR A O 1
ATOM 604 N N . SER A 1 87 ? 7.217 9.282 -24.467 1.00 86.06 87 SER A N 1
ATOM 605 C CA . SER A 1 87 ? 7.133 8.377 -25.620 1.00 86.06 87 SER A CA 1
ATOM 606 C C . SER A 1 87 ? 7.198 9.115 -26.965 1.00 86.06 87 SER A C 1
ATOM 608 O O . SER A 1 87 ? 7.806 8.638 -27.924 1.00 86.06 87 SER A O 1
ATOM 610 N N . ARG A 1 88 ? 6.562 10.291 -27.075 1.00 85.50 88 ARG A N 1
ATOM 611 C CA . ARG A 1 88 ? 6.634 11.126 -28.288 1.00 85.50 88 ARG A CA 1
ATOM 612 C C . ARG A 1 88 ? 8.021 11.732 -28.482 1.00 85.50 88 ARG A C 1
ATOM 614 O O . ARG A 1 88 ? 8.509 11.763 -29.612 1.00 85.50 88 ARG A O 1
ATOM 621 N N . ALA A 1 89 ? 8.628 12.236 -27.410 1.00 84.94 89 ALA A N 1
ATOM 622 C CA . ALA A 1 89 ? 9.955 12.835 -27.456 1.00 84.94 89 ALA A CA 1
ATOM 623 C C . ALA A 1 89 ? 11.016 11.807 -27.870 1.00 84.94 89 ALA A C 1
ATOM 625 O O . ALA A 1 89 ? 11.832 12.120 -28.741 1.00 84.94 89 ALA A O 1
ATOM 626 N N . ASP A 1 90 ? 10.941 10.591 -27.323 1.00 82.69 90 ASP A N 1
ATOM 627 C CA . ASP A 1 90 ? 11.831 9.477 -27.658 1.00 82.69 90 ASP A CA 1
ATOM 628 C C . ASP A 1 90 ? 11.703 9.073 -29.132 1.00 82.69 90 ASP A C 1
ATOM 630 O O . ASP A 1 90 ? 12.672 9.161 -29.888 1.00 82.69 90 ASP A O 1
ATOM 634 N N . LYS A 1 91 ? 10.478 8.796 -29.605 1.00 79.00 91 LYS A N 1
ATOM 635 C CA . LYS A 1 91 ? 10.219 8.506 -31.029 1.00 79.00 91 LYS A CA 1
ATOM 636 C C . LYS A 1 91 ? 10.726 9.618 -31.946 1.00 79.00 91 LYS A C 1
ATOM 638 O O . LYS A 1 91 ? 11.344 9.348 -32.974 1.00 79.00 91 LYS A O 1
ATOM 643 N N . GLY A 1 92 ? 10.495 10.879 -31.577 1.00 79.31 92 GLY A N 1
ATOM 644 C CA . GLY A 1 92 ? 11.007 12.027 -32.322 1.00 79.31 92 GLY A CA 1
ATOM 645 C C . GLY A 1 92 ? 12.538 12.095 -32.333 1.00 79.31 92 GLY A C 1
ATOM 646 O O . GLY A 1 92 ? 13.128 12.448 -33.353 1.00 79.31 92 GLY A O 1
ATOM 647 N N . GLY A 1 93 ? 13.190 11.746 -31.222 1.00 77.69 93 GLY A N 1
ATOM 648 C CA . GLY A 1 93 ? 14.643 11.625 -31.110 1.00 77.69 93 GLY A CA 1
ATOM 649 C C . GLY A 1 93 ? 15.204 10.524 -32.003 1.00 77.69 93 GLY A C 1
ATOM 650 O O . GLY A 1 93 ? 16.118 10.791 -32.782 1.00 77.69 93 GLY A O 1
ATOM 651 N N . ALA A 1 94 ? 14.601 9.336 -31.968 1.00 74.56 94 ALA A N 1
ATOM 652 C CA . ALA A 1 94 ? 14.967 8.208 -32.817 1.00 74.56 94 ALA A CA 1
ATOM 653 C C . ALA A 1 94 ? 14.862 8.560 -34.310 1.00 74.56 94 ALA A C 1
ATOM 655 O O . ALA A 1 94 ? 15.799 8.317 -35.067 1.00 74.56 94 ALA A O 1
ATOM 656 N N . VAL A 1 95 ? 13.776 9.223 -34.730 1.00 75.00 95 VAL A N 1
ATOM 657 C CA . VAL A 1 95 ? 13.616 9.700 -36.116 1.00 75.00 95 VAL A CA 1
ATOM 658 C C . VAL A 1 95 ? 14.713 10.699 -36.496 1.00 75.00 95 VAL A C 1
ATOM 660 O O . VAL A 1 95 ? 15.304 10.579 -37.569 1.00 75.00 95 VAL A O 1
ATOM 663 N N . ARG A 1 96 ? 15.028 11.668 -35.623 1.00 78.69 96 ARG A N 1
ATOM 664 C CA . ARG A 1 96 ? 16.109 12.638 -35.875 1.00 78.69 96 ARG A CA 1
ATOM 665 C C . ARG A 1 96 ? 17.472 11.957 -35.989 1.00 78.69 96 ARG A C 1
ATOM 667 O O . ARG A 1 96 ? 18.229 12.301 -36.887 1.00 78.69 96 ARG A O 1
ATOM 674 N N . LEU A 1 97 ? 17.772 10.988 -35.124 1.00 74.94 97 LEU A N 1
ATOM 675 C CA . LEU A 1 97 ? 19.023 10.222 -35.156 1.00 74.94 97 LEU A CA 1
ATOM 676 C C . LEU A 1 97 ? 19.133 9.332 -36.398 1.00 74.94 97 LEU A C 1
ATOM 678 O O . LEU A 1 97 ? 20.216 9.220 -36.973 1.00 74.94 97 LEU A O 1
ATOM 682 N N . ALA A 1 98 ? 18.025 8.734 -36.839 1.00 70.50 98 ALA A N 1
ATOM 683 C CA . ALA A 1 98 ? 17.968 7.945 -38.066 1.00 70.50 98 ALA A CA 1
ATOM 684 C C . ALA A 1 98 ? 18.187 8.801 -39.327 1.00 70.50 98 ALA A C 1
ATOM 686 O O . ALA A 1 98 ? 18.715 8.303 -40.319 1.00 70.50 98 ALA A O 1
ATOM 687 N N . ALA A 1 99 ? 17.816 10.085 -39.286 1.00 73.38 99 ALA A N 1
ATOM 688 C CA . ALA A 1 99 ? 18.029 11.032 -40.380 1.00 73.38 99 ALA A CA 1
ATOM 689 C C . ALA A 1 99 ? 19.474 11.564 -40.474 1.00 73.38 99 ALA A C 1
ATOM 691 O O . ALA A 1 99 ? 19.834 12.177 -41.480 1.00 73.38 99 ALA A O 1
ATOM 692 N N . VAL A 1 100 ? 20.315 11.345 -39.456 1.00 74.75 100 VAL A N 1
ATOM 693 C CA . VAL A 1 100 ? 21.731 11.733 -39.501 1.00 74.75 100 VAL A CA 1
ATOM 694 C C . VAL A 1 100 ? 22.497 10.774 -40.416 1.00 74.75 100 VAL A C 1
ATOM 696 O O . VAL A 1 100 ? 22.510 9.561 -40.209 1.00 74.75 100 VAL A O 1
ATOM 699 N N . ALA A 1 101 ? 23.179 11.322 -41.425 1.00 63.84 101 ALA A N 1
ATOM 700 C CA . ALA A 1 101 ? 24.114 10.568 -42.253 1.00 63.84 101 ALA A CA 1
ATOM 701 C C . ALA A 1 101 ? 25.403 10.298 -41.459 1.00 63.84 101 ALA A C 1
ATOM 703 O O . ALA A 1 101 ? 26.296 11.141 -41.376 1.00 63.84 101 ALA A O 1
ATOM 704 N N . TRP A 1 102 ? 25.486 9.123 -40.842 1.00 64.50 102 TRP A N 1
ATOM 705 C CA . TRP A 1 102 ? 26.669 8.705 -40.096 1.00 64.50 102 TRP A CA 1
ATOM 706 C C . TRP A 1 102 ? 27.834 8.386 -41.052 1.00 64.50 102 TRP A C 1
ATOM 708 O O . TRP A 1 102 ? 27.629 7.641 -42.016 1.00 64.50 102 TRP A O 1
ATOM 718 N N . PRO A 1 103 ? 29.059 8.890 -40.800 1.00 64.62 103 PRO A N 1
ATOM 719 C CA . PRO A 1 103 ? 30.246 8.489 -41.551 1.00 64.62 103 PRO A CA 1
ATOM 720 C C . PRO A 1 103 ? 30.432 6.968 -41.485 1.00 64.62 103 PRO A C 1
ATOM 722 O O . PRO A 1 103 ? 30.244 6.371 -40.423 1.00 64.62 103 PRO A O 1
ATOM 725 N N . ALA A 1 104 ? 30.826 6.346 -42.600 1.00 57.31 104 ALA A N 1
ATOM 726 C CA . ALA A 1 104 ? 30.842 4.887 -42.758 1.00 57.31 104 ALA A CA 1
ATOM 727 C C . ALA A 1 104 ? 31.581 4.131 -41.631 1.00 57.31 104 ALA A C 1
ATOM 729 O O . ALA A 1 104 ? 31.118 3.075 -41.221 1.00 57.31 104 ALA A O 1
ATOM 730 N N . GLY A 1 105 ? 32.654 4.702 -41.064 1.00 56.38 105 GLY A N 1
ATOM 731 C CA . GLY A 1 105 ? 33.424 4.083 -39.972 1.00 56.38 105 GLY A CA 1
ATOM 732 C C . GLY A 1 105 ? 32.856 4.264 -38.553 1.00 56.38 105 GLY A C 1
ATOM 733 O O . GLY A 1 105 ? 33.229 3.527 -37.649 1.00 56.38 105 GLY A O 1
ATOM 734 N N . LEU A 1 106 ? 31.942 5.216 -38.329 1.00 57.41 106 LEU A N 1
ATOM 735 C CA . LEU A 1 106 ? 31.336 5.473 -37.008 1.00 57.41 106 LEU A CA 1
ATOM 736 C C . LEU A 1 106 ? 30.079 4.624 -36.773 1.00 57.41 106 LEU A C 1
ATOM 738 O O . LEU A 1 106 ? 29.713 4.328 -35.638 1.00 57.41 106 LEU A O 1
ATOM 742 N N . ARG A 1 107 ? 29.440 4.190 -37.862 1.00 52.50 107 ARG A N 1
ATOM 743 C CA . ARG A 1 107 ? 28.249 3.334 -37.845 1.00 52.50 107 ARG A CA 1
ATOM 744 C C . ARG A 1 107 ? 28.546 1.945 -37.260 1.00 52.50 107 ARG A C 1
ATOM 746 O O . ARG A 1 107 ? 27.710 1.384 -36.553 1.00 52.50 107 ARG A O 1
ATOM 753 N N . GLU A 1 108 ? 29.750 1.440 -37.513 1.00 50.31 108 GLU A N 1
ATOM 754 C CA . GLU A 1 108 ? 30.245 0.133 -37.068 1.00 50.31 108 GLU A CA 1
ATOM 755 C C . GLU A 1 108 ? 30.702 0.160 -35.596 1.00 50.31 108 GLU A C 1
ATOM 757 O O . GLU A 1 108 ? 30.425 -0.776 -34.850 1.00 50.31 108 GLU A O 1
ATOM 762 N N . LEU A 1 109 ? 31.277 1.284 -35.141 1.00 52.22 109 LEU A N 1
ATOM 763 C CA . LEU A 1 109 ? 31.770 1.466 -33.768 1.00 52.22 109 LEU A CA 1
ATOM 764 C C . LEU A 1 109 ? 30.654 1.643 -32.718 1.00 52.22 109 LEU A C 1
ATOM 766 O O . LEU A 1 109 ? 30.857 1.324 -31.551 1.00 52.22 109 LEU A O 1
ATOM 770 N N . VAL A 1 110 ? 29.494 2.180 -33.115 1.00 52.84 110 VAL A N 1
ATOM 771 C CA . VAL A 1 110 ? 28.405 2.553 -32.185 1.00 52.84 110 VAL A CA 1
ATOM 772 C C . VAL A 1 110 ? 27.305 1.490 -32.091 1.00 52.84 110 VAL A C 1
ATOM 774 O O . VAL A 1 110 ? 26.591 1.455 -31.095 1.00 52.84 110 VAL A O 1
ATOM 777 N N . THR A 1 111 ? 27.134 0.618 -33.094 1.00 51.25 111 THR A N 1
ATOM 778 C CA . THR A 1 111 ? 25.952 -0.272 -33.141 1.00 51.25 111 THR A CA 1
ATOM 779 C C . THR A 1 111 ? 26.221 -1.743 -33.440 1.00 51.25 111 THR A C 1
ATOM 781 O O . THR A 1 111 ? 25.305 -2.542 -33.274 1.00 51.25 111 THR A O 1
ATOM 784 N N . GLY A 1 112 ? 27.413 -2.140 -33.901 1.00 45.47 112 GLY A N 1
ATOM 785 C CA . GLY A 1 112 ? 27.723 -3.529 -34.280 1.00 45.47 112 GLY A CA 1
ATOM 786 C C . GLY A 1 112 ? 26.884 -4.129 -35.429 1.00 45.47 112 GLY A C 1
ATOM 787 O O . GLY A 1 112 ? 27.352 -5.052 -36.081 1.00 45.47 112 GLY A O 1
ATOM 788 N N . THR A 1 113 ? 25.675 -3.625 -35.722 1.00 45.44 113 THR A N 1
ATOM 789 C CA . THR A 1 113 ? 24.735 -4.176 -36.723 1.00 45.44 113 THR A CA 1
ATOM 790 C C . THR A 1 113 ? 23.765 -3.157 -37.358 1.00 45.44 113 THR A C 1
ATOM 792 O O . THR A 1 113 ? 22.892 -3.549 -38.125 1.00 45.44 113 THR A O 1
ATOM 795 N N . GLY A 1 114 ? 23.950 -1.845 -37.165 1.00 51.06 114 GLY A N 1
ATOM 796 C CA . GLY A 1 114 ? 23.266 -0.819 -37.960 1.00 51.06 114 GLY A CA 1
ATOM 797 C C . GLY A 1 114 ? 21.986 -0.238 -37.347 1.00 51.06 114 GLY A C 1
ATOM 798 O O . GLY A 1 114 ? 21.022 -0.937 -37.081 1.00 51.06 114 GLY A O 1
ATOM 799 N N . VAL A 1 115 ? 21.984 1.100 -37.270 1.00 49.84 115 VAL A N 1
ATOM 800 C CA . VAL A 1 115 ? 20.895 2.013 -36.863 1.00 49.84 115 VAL A CA 1
ATOM 801 C C . VAL A 1 115 ? 20.519 1.906 -35.373 1.00 49.84 115 VAL A C 1
ATOM 803 O O . VAL A 1 115 ? 20.210 0.819 -34.897 1.00 49.84 115 VAL A O 1
ATOM 806 N N . PRO A 1 116 ? 20.501 3.024 -34.616 1.00 48.12 116 PRO A N 1
ATOM 807 C CA . PRO A 1 116 ? 19.888 3.043 -33.292 1.00 48.12 116 PRO A CA 1
ATOM 808 C C . PRO A 1 116 ? 18.416 2.645 -33.428 1.00 48.12 116 PRO A C 1
ATOM 810 O O . PRO A 1 116 ? 17.619 3.370 -34.026 1.00 48.12 116 PRO A O 1
ATOM 813 N N . VAL A 1 117 ? 18.066 1.465 -32.930 1.00 52.34 117 VAL A N 1
ATOM 814 C CA . VAL A 1 117 ? 16.672 1.039 -32.820 1.00 52.34 117 VAL A CA 1
ATOM 815 C C . VAL A 1 117 ? 16.048 1.852 -31.686 1.00 52.34 117 VAL A C 1
ATOM 817 O O . VAL A 1 117 ? 16.730 2.150 -30.704 1.00 52.34 117 VAL A O 1
ATOM 820 N N . ALA A 1 118 ? 14.784 2.258 -31.833 1.00 52.38 118 ALA A N 1
ATOM 821 C CA . ALA A 1 118 ? 14.060 2.943 -30.763 1.00 52.38 118 ALA A CA 1
ATOM 822 C C . ALA A 1 118 ? 14.197 2.154 -29.452 1.00 52.38 118 ALA A C 1
ATOM 824 O O . ALA A 1 118 ? 14.194 0.919 -29.489 1.00 52.38 118 ALA A O 1
ATOM 825 N N . HIS A 1 119 ? 14.322 2.857 -28.323 1.00 51.53 119 HIS A N 1
ATOM 826 C CA . HIS A 1 119 ? 14.309 2.207 -27.021 1.00 51.53 119 HIS A CA 1
ATOM 827 C C . HIS A 1 119 ? 13.000 1.421 -26.912 1.00 51.53 119 HIS A C 1
ATOM 829 O O . HIS A 1 119 ? 11.906 1.984 -26.939 1.00 51.53 119 HIS A O 1
ATOM 835 N N . VAL A 1 120 ? 13.110 0.096 -26.897 1.00 58.78 120 VAL A N 1
ATOM 836 C CA . VAL A 1 120 ? 11.993 -0.760 -26.532 1.00 58.78 120 VAL A CA 1
ATOM 837 C C . VAL A 1 120 ? 12.062 -0.809 -25.023 1.00 58.78 120 VAL A C 1
ATOM 839 O O . VAL A 1 120 ? 12.965 -1.457 -24.490 1.00 58.78 120 VAL A O 1
ATOM 842 N N . ASP A 1 121 ? 11.152 -0.086 -24.362 1.00 48.16 121 ASP A N 1
ATOM 843 C CA . ASP A 1 121 ? 10.969 -0.221 -22.920 1.00 48.16 121 ASP A CA 1
ATOM 844 C C . ASP A 1 121 ? 10.944 -1.724 -22.604 1.00 48.16 121 ASP A 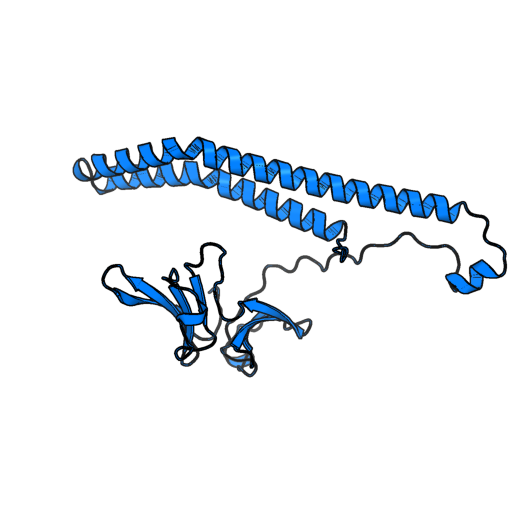C 1
ATOM 846 O O . ASP A 1 121 ? 10.267 -2.482 -23.324 1.00 48.16 121 ASP A O 1
ATOM 850 N N . PRO A 1 122 ? 11.685 -2.193 -21.583 1.00 49.56 122 PRO A N 1
ATOM 851 C CA . PRO A 1 122 ? 11.541 -3.558 -21.117 1.00 49.56 122 PRO A CA 1
ATOM 852 C C . PRO A 1 122 ? 10.050 -3.819 -20.961 1.00 49.56 122 PRO A C 1
ATOM 854 O O . PRO A 1 122 ? 9.349 -3.044 -20.306 1.00 49.56 122 PRO A O 1
ATOM 857 N N . LYS A 1 123 ? 9.546 -4.862 -21.633 1.00 44.38 123 LYS A N 1
ATOM 858 C CA . LYS A 1 123 ? 8.143 -5.250 -21.500 1.00 44.38 123 LYS A CA 1
ATOM 859 C C . LYS A 1 123 ? 7.860 -5.286 -19.997 1.00 44.38 123 LYS A C 1
ATOM 861 O O . LYS A 1 123 ? 8.608 -5.999 -19.317 1.00 44.38 123 LYS A O 1
ATOM 866 N N . PRO A 1 124 ? 6.859 -4.535 -19.487 1.00 50.38 124 PRO A N 1
ATOM 867 C CA . PRO A 1 124 ? 6.530 -4.589 -18.074 1.00 50.38 124 PRO A CA 1
ATOM 868 C C . PRO A 1 124 ? 6.442 -6.065 -17.706 1.00 50.38 124 PRO A C 1
ATOM 870 O O . PRO A 1 124 ? 5.841 -6.823 -18.493 1.00 50.38 124 PRO A O 1
ATOM 873 N N . PRO A 1 125 ? 7.097 -6.513 -16.618 1.00 48.72 125 PRO A N 1
ATOM 874 C CA . PRO A 1 125 ? 6.948 -7.891 -16.195 1.00 48.72 125 PRO A CA 1
ATOM 875 C C . PRO A 1 125 ? 5.445 -8.183 -16.189 1.00 48.72 125 PRO A C 1
ATOM 877 O O . PRO A 1 125 ? 4.667 -7.316 -15.770 1.00 48.72 125 PRO A O 1
ATOM 880 N N . PRO A 1 126 ? 5.011 -9.314 -16.777 1.00 46.25 126 PRO A N 1
ATOM 881 C CA . PRO A 1 126 ? 3.592 -9.624 -16.854 1.00 46.25 126 PRO A CA 1
ATOM 882 C C . PRO A 1 126 ? 3.008 -9.423 -15.464 1.00 46.25 126 PRO A C 1
ATOM 884 O O . PRO A 1 126 ? 3.601 -9.910 -14.502 1.00 46.25 126 PRO A O 1
ATOM 887 N N . SER A 1 127 ? 1.911 -8.666 -15.363 1.00 46.50 127 SER A N 1
ATOM 888 C CA . SER A 1 127 ? 1.233 -8.431 -14.093 1.00 46.50 127 SER A CA 1
ATOM 889 C C . SER A 1 127 ? 0.942 -9.795 -13.479 1.00 46.50 127 SER A C 1
ATOM 891 O O . SER A 1 127 ? 0.032 -10.499 -13.933 1.00 46.50 127 SER A O 1
ATOM 893 N N . ARG A 1 128 ? 1.767 -10.221 -12.518 1.00 50.44 128 ARG A N 1
ATOM 894 C CA . ARG A 1 128 ? 1.486 -11.439 -11.778 1.00 50.44 128 ARG A CA 1
ATOM 895 C C . ARG A 1 128 ? 0.231 -11.141 -10.959 1.00 50.44 128 ARG A C 1
ATOM 897 O O . ARG A 1 128 ? 0.120 -10.036 -10.419 1.00 50.44 128 ARG A O 1
ATOM 904 N N . PRO A 1 129 ? -0.749 -12.059 -10.914 1.00 53.50 129 PRO A N 1
ATOM 905 C CA . PRO A 1 129 ? -1.802 -11.958 -9.911 1.00 53.50 129 PRO A CA 1
ATOM 906 C C . PRO A 1 129 ? -1.137 -11.747 -8.546 1.00 53.50 129 PRO A C 1
ATOM 908 O O . PRO A 1 129 ? -0.059 -12.291 -8.324 1.00 53.50 129 PRO A O 1
ATOM 911 N N . ALA A 1 130 ? -1.731 -10.911 -7.688 1.00 56.19 130 ALA A N 1
ATOM 912 C CA . ALA A 1 130 ? -1.188 -10.632 -6.362 1.00 56.19 130 ALA A CA 1
ATOM 913 C C . ALA A 1 130 ? -0.915 -11.964 -5.659 1.00 56.19 130 ALA A C 1
ATOM 915 O O . ALA A 1 130 ? -1.839 -12.717 -5.358 1.00 56.19 130 ALA A O 1
ATOM 916 N N . GLY A 1 131 ? 0.365 -12.259 -5.517 1.00 61.00 131 GLY A N 1
ATOM 917 C CA . GLY A 1 131 ? 0.856 -13.529 -5.050 1.00 61.00 131 GLY A CA 1
ATOM 918 C C . GLY A 1 131 ? 0.446 -13.854 -3.625 1.00 61.00 131 GLY A C 1
ATOM 919 O O . GLY A 1 131 ? 0.210 -12.957 -2.808 1.00 61.00 131 GLY A O 1
ATOM 920 N N . THR A 1 132 ? 0.355 -15.143 -3.313 1.00 77.62 132 THR A N 1
ATOM 921 C CA . THR A 1 132 ? 0.017 -15.643 -1.979 1.00 77.62 132 THR A CA 1
ATOM 922 C C . THR A 1 132 ? 1.175 -15.332 -1.024 1.00 77.62 132 THR A C 1
ATOM 924 O O . THR A 1 132 ? 2.137 -16.092 -0.932 1.00 77.62 132 THR A O 1
ATOM 927 N N . CYS A 1 133 ? 1.115 -14.188 -0.335 1.00 86.00 133 CYS A N 1
ATOM 928 C CA . CYS A 1 133 ? 2.176 -13.731 0.565 1.00 86.00 133 CYS A CA 1
ATOM 929 C C . CYS A 1 133 ? 2.198 -14.541 1.871 1.00 86.00 133 CYS A C 1
ATOM 931 O O . CYS A 1 133 ? 1.166 -14.704 2.526 1.00 86.00 133 CYS A O 1
ATOM 933 N N . CYS A 1 134 ? 3.380 -14.995 2.290 1.00 92.88 134 CYS A N 1
ATOM 934 C CA . CYS A 1 134 ? 3.555 -15.843 3.472 1.00 92.88 134 CYS A CA 1
ATOM 935 C C . CYS A 1 134 ? 4.577 -15.265 4.463 1.00 92.88 134 CYS A C 1
ATOM 937 O O . CYS A 1 134 ? 5.669 -14.868 4.072 1.00 92.88 134 CYS A O 1
ATOM 939 N N . TRP A 1 135 ? 4.255 -15.251 5.754 1.00 94.94 135 TRP A N 1
ATOM 940 C CA . TRP A 1 135 ? 5.161 -14.848 6.827 1.00 94.94 135 TRP A CA 1
ATOM 941 C C . TRP A 1 135 ? 5.972 -16.042 7.336 1.00 94.94 135 TRP A C 1
ATOM 943 O O . TRP A 1 135 ? 5.413 -16.998 7.873 1.00 94.94 135 TRP A O 1
ATOM 953 N N . ILE A 1 136 ? 7.299 -15.971 7.218 1.00 95.94 136 ILE A N 1
ATOM 954 C CA . ILE A 1 136 ? 8.211 -17.059 7.624 1.00 95.94 136 ILE A CA 1
ATOM 955 C C . ILE A 1 136 ? 9.065 -16.712 8.851 1.00 95.94 136 ILE A C 1
ATOM 957 O O . ILE A 1 136 ? 9.917 -17.495 9.274 1.00 95.94 136 ILE A O 1
ATOM 961 N N . GLY A 1 137 ? 8.838 -15.541 9.454 1.00 94.25 137 GLY A N 1
ATOM 962 C CA . GLY A 1 137 ? 9.495 -15.107 10.688 1.00 94.25 137 GLY A CA 1
ATOM 963 C C . GLY A 1 137 ? 10.908 -14.573 10.475 1.00 94.25 137 GLY A C 1
ATOM 964 O O . GLY A 1 137 ? 11.194 -13.425 10.806 1.00 94.25 137 GLY A O 1
ATOM 965 N N . THR A 1 138 ? 11.789 -15.396 9.911 1.00 94.19 138 THR A N 1
ATOM 966 C CA . THR A 1 138 ? 13.214 -15.085 9.706 1.00 94.19 138 THR A CA 1
ATOM 967 C C . THR A 1 138 ? 13.655 -15.455 8.296 1.00 94.19 138 THR A C 1
ATOM 969 O O . THR A 1 138 ? 13.001 -16.259 7.637 1.00 94.19 138 THR A O 1
ATOM 972 N N . GLU A 1 139 ? 14.792 -14.920 7.855 1.00 93.12 139 GLU A N 1
ATOM 973 C CA . GLU A 1 139 ? 15.370 -15.205 6.532 1.00 93.12 139 GLU A CA 1
ATOM 974 C C . GLU A 1 139 ? 15.559 -16.706 6.243 1.00 93.12 139 GLU A C 1
ATOM 976 O O . GLU A 1 139 ? 15.475 -17.133 5.094 1.00 93.12 139 GLU A O 1
ATOM 981 N N . ASN A 1 140 ? 15.762 -17.512 7.289 1.00 92.31 140 ASN A N 1
ATOM 982 C CA . ASN A 1 140 ? 15.966 -18.959 7.198 1.00 92.31 140 ASN A CA 1
ATOM 983 C C . ASN A 1 140 ? 14.710 -19.772 7.569 1.00 92.31 140 ASN A C 1
ATOM 985 O O . ASN A 1 140 ? 14.825 -20.944 7.927 1.00 92.31 140 ASN A O 1
ATOM 989 N N . GLY A 1 141 ? 13.523 -19.156 7.559 1.00 90.19 141 GLY A N 1
ATOM 990 C CA . GLY A 1 141 ? 12.265 -19.850 7.833 1.00 90.19 141 GLY A CA 1
ATOM 991 C C . GLY A 1 141 ? 11.976 -20.950 6.806 1.00 90.19 141 GLY A C 1
ATOM 992 O O . GLY A 1 141 ? 12.283 -20.810 5.622 1.00 90.19 141 GLY A O 1
ATOM 993 N N . ASP A 1 142 ? 11.380 -22.055 7.257 1.00 92.50 142 ASP A N 1
ATOM 994 C CA . ASP A 1 142 ? 11.074 -23.202 6.400 1.00 92.50 142 ASP A CA 1
ATOM 995 C C . ASP A 1 142 ? 9.836 -22.933 5.533 1.00 92.50 142 ASP A C 1
ATOM 997 O O . ASP A 1 142 ? 8.704 -23.255 5.888 1.00 92.50 142 ASP A O 1
ATOM 1001 N N . VAL A 1 143 ? 10.069 -22.312 4.377 1.00 91.88 143 VAL A N 1
ATOM 1002 C CA . VAL A 1 143 ? 9.022 -21.953 3.411 1.00 91.88 143 VAL A CA 1
ATOM 1003 C C . VAL A 1 143 ? 8.165 -23.164 3.034 1.00 91.88 143 VAL A C 1
ATOM 1005 O O . VAL A 1 143 ? 6.950 -23.040 2.937 1.00 91.88 143 VAL A O 1
ATOM 1008 N N . ALA A 1 144 ? 8.774 -24.341 2.856 1.00 90.88 144 ALA A N 1
ATOM 1009 C CA . ALA A 1 144 ? 8.074 -25.524 2.364 1.00 90.88 144 ALA A CA 1
ATOM 1010 C C . ALA A 1 144 ? 7.088 -26.109 3.386 1.00 90.88 144 ALA A C 1
ATOM 1012 O O . ALA A 1 144 ? 6.090 -26.708 2.985 1.00 90.88 144 ALA A O 1
ATOM 1013 N N . SER A 1 145 ? 7.355 -25.959 4.687 1.00 92.50 145 SER A N 1
ATOM 1014 C CA . SER A 1 145 ? 6.435 -26.420 5.735 1.00 92.50 145 SER A CA 1
ATOM 1015 C C . SER A 1 145 ? 5.431 -25.359 6.179 1.00 92.50 145 SER A C 1
ATOM 1017 O O . SER A 1 145 ? 4.360 -25.715 6.672 1.00 92.50 145 SER A O 1
ATOM 1019 N N . LEU A 1 146 ? 5.757 -24.075 6.014 1.00 91.62 146 LEU A N 1
ATOM 1020 C CA . LEU A 1 146 ? 4.934 -22.963 6.494 1.00 91.62 146 LEU A CA 1
ATOM 1021 C C . LEU A 1 146 ? 3.981 -22.406 5.433 1.00 91.62 146 LEU A C 1
ATOM 1023 O O . LEU A 1 146 ? 2.901 -21.926 5.780 1.00 91.62 146 LEU A O 1
ATOM 1027 N N . CYS A 1 147 ? 4.375 -22.438 4.161 1.00 91.12 147 CYS A N 1
ATOM 1028 C CA . CYS A 1 147 ? 3.690 -21.716 3.097 1.00 91.12 147 CYS A CA 1
ATOM 1029 C C . CYS A 1 147 ? 2.986 -22.659 2.108 1.00 91.12 147 CYS A C 1
ATOM 1031 O O . CYS A 1 147 ? 3.462 -23.768 1.851 1.00 91.12 147 CYS A O 1
ATOM 1033 N N . PRO A 1 148 ? 1.864 -22.220 1.516 1.00 88.94 148 PRO A N 1
ATOM 1034 C CA . PRO A 1 148 ? 1.245 -22.890 0.384 1.00 88.94 148 PRO A CA 1
ATOM 1035 C C . PRO A 1 148 ? 2.237 -23.104 -0.773 1.00 88.94 148 PRO A C 1
ATOM 1037 O O . PRO A 1 148 ? 3.137 -22.289 -0.984 1.00 88.94 148 PRO A O 1
ATOM 1040 N N . PRO A 1 149 ? 2.080 -24.179 -1.564 1.00 86.25 149 PRO A N 1
ATOM 1041 C CA . PRO A 1 149 ? 2.992 -24.488 -2.667 1.00 86.25 149 PRO A CA 1
ATOM 1042 C C . PRO A 1 149 ? 2.942 -23.462 -3.811 1.00 86.25 149 PRO A C 1
ATOM 1044 O O . PRO A 1 149 ? 3.843 -23.437 -4.645 1.00 86.25 149 PRO A O 1
ATOM 1047 N N . ASP A 1 150 ? 1.892 -22.643 -3.870 1.00 85.88 150 ASP A N 1
ATOM 1048 C CA . ASP A 1 150 ? 1.707 -21.541 -4.813 1.00 85.88 150 ASP A CA 1
ATOM 1049 C C . ASP A 1 150 ? 2.206 -20.186 -4.278 1.00 85.88 150 ASP A C 1
ATOM 1051 O O . ASP A 1 150 ? 2.066 -19.177 -4.967 1.00 85.88 150 ASP A O 1
ATOM 1055 N N . THR A 1 151 ? 2.810 -20.141 -3.084 1.00 88.81 151 THR A N 1
ATOM 1056 C CA . THR A 1 151 ? 3.467 -18.935 -2.572 1.00 88.81 151 THR A CA 1
ATOM 1057 C C . THR A 1 151 ? 4.591 -18.509 -3.508 1.00 88.81 151 THR A C 1
ATOM 1059 O O . THR A 1 151 ? 5.527 -19.259 -3.776 1.00 88.81 151 THR A O 1
ATOM 1062 N N . ASP A 1 152 ? 4.521 -17.266 -3.968 1.00 89.19 152 ASP A N 1
ATOM 1063 C CA . ASP A 1 152 ? 5.551 -16.622 -4.782 1.00 89.19 152 ASP A CA 1
ATOM 1064 C C . ASP A 1 152 ? 6.338 -15.567 -3.996 1.00 89.19 152 ASP A C 1
ATOM 1066 O O . ASP A 1 152 ? 7.405 -15.152 -4.436 1.00 89.19 152 ASP A O 1
ATOM 1070 N N . THR A 1 153 ? 5.843 -15.163 -2.823 1.00 91.94 153 THR A N 1
ATOM 1071 C CA . THR A 1 153 ? 6.403 -14.080 -2.022 1.00 91.94 153 THR A CA 1
ATOM 1072 C C . THR A 1 153 ? 6.389 -14.447 -0.545 1.00 91.94 153 THR A C 1
ATOM 1074 O O . THR A 1 153 ? 5.353 -14.810 0.017 1.00 91.94 153 THR A O 1
ATOM 1077 N N . VAL A 1 154 ? 7.532 -14.297 0.118 1.00 94.81 154 VAL A N 1
ATOM 1078 C CA . VAL A 1 154 ? 7.653 -14.477 1.571 1.00 94.81 154 VAL A CA 1
ATOM 1079 C C . VAL A 1 154 ? 8.061 -13.181 2.247 1.00 94.81 154 VAL A C 1
ATOM 1081 O O . VAL A 1 154 ? 8.812 -12.391 1.680 1.00 94.81 154 VAL A O 1
ATOM 1084 N N . THR A 1 155 ? 7.600 -12.962 3.472 1.00 96.06 155 THR A N 1
ATOM 1085 C CA . THR A 1 155 ? 8.053 -11.868 4.329 1.00 96.06 155 THR A CA 1
ATOM 1086 C C . THR A 1 155 ? 8.713 -12.401 5.592 1.00 96.06 155 THR A C 1
ATOM 1088 O O . THR A 1 155 ? 8.343 -13.453 6.120 1.00 96.06 155 THR A O 1
ATOM 1091 N N . TYR A 1 156 ? 9.730 -11.686 6.067 1.00 96.31 156 TYR A N 1
ATOM 1092 C CA . TYR A 1 156 ? 10.525 -12.066 7.236 1.00 96.31 156 TYR A CA 1
ATOM 1093 C C . TYR A 1 156 ? 11.237 -10.861 7.859 1.00 96.31 156 TYR A C 1
ATOM 1095 O O . TYR A 1 156 ? 11.270 -9.780 7.269 1.00 96.31 156 TYR A O 1
ATOM 1103 N N . VAL A 1 157 ? 11.812 -11.050 9.053 1.00 96.81 157 VAL A N 1
ATOM 1104 C CA . VAL A 1 157 ? 12.794 -10.111 9.614 1.00 96.81 157 VAL A CA 1
ATOM 1105 C C . VAL A 1 157 ? 14.195 -10.497 9.151 1.00 96.81 157 VAL A C 1
ATOM 1107 O O . VAL A 1 157 ? 14.618 -11.642 9.348 1.00 96.81 157 VAL A O 1
ATOM 1110 N N . ASP A 1 158 ? 14.905 -9.562 8.523 1.00 95.88 158 ASP A N 1
ATOM 1111 C CA . ASP A 1 158 ? 16.302 -9.758 8.132 1.00 95.88 158 ASP A CA 1
ATOM 1112 C C . ASP A 1 158 ? 17.273 -9.549 9.313 1.00 95.88 158 ASP A C 1
ATOM 1114 O O . ASP A 1 158 ? 16.899 -9.158 10.421 1.00 95.88 158 ASP A O 1
ATOM 1118 N N . LYS A 1 159 ? 18.563 -9.800 9.075 1.00 94.56 159 LYS A N 1
ATOM 1119 C CA . LYS A 1 159 ? 19.626 -9.622 10.080 1.00 94.56 159 LYS A CA 1
ATOM 1120 C C . LYS A 1 159 ? 19.784 -8.182 10.594 1.00 94.56 159 LYS A C 1
ATOM 1122 O O . LYS A 1 159 ? 20.378 -7.981 11.651 1.00 94.56 159 LYS A O 1
ATOM 1127 N N . ASP A 1 160 ? 19.294 -7.198 9.845 1.00 94.56 160 ASP A N 1
ATOM 1128 C CA . ASP A 1 160 ? 19.391 -5.774 10.160 1.00 94.56 160 ASP A CA 1
ATOM 1129 C C . ASP A 1 160 ? 18.087 -5.259 10.804 1.00 94.56 160 ASP A C 1
ATOM 1131 O O . ASP A 1 160 ? 17.903 -4.050 10.947 1.00 94.56 160 ASP A O 1
ATOM 1135 N N . ASN A 1 161 ? 17.209 -6.172 11.251 1.00 94.75 161 ASN A N 1
ATOM 1136 C CA . ASN A 1 161 ? 15.922 -5.896 11.893 1.00 94.75 161 ASN A CA 1
ATOM 1137 C C . ASN A 1 161 ? 14.875 -5.245 10.974 1.00 94.75 161 ASN A C 1
ATOM 1139 O O . ASN A 1 161 ? 13.886 -4.684 11.458 1.00 94.75 161 ASN A O 1
ATOM 1143 N N . ASN A 1 162 ? 15.049 -5.329 9.656 1.00 96.12 162 ASN A N 1
ATOM 1144 C CA . ASN A 1 162 ? 14.065 -4.839 8.700 1.00 96.12 162 ASN A CA 1
ATOM 1145 C C . ASN A 1 162 ? 12.964 -5.876 8.473 1.00 96.12 162 ASN A C 1
ATOM 1147 O O . ASN A 1 162 ? 13.235 -7.074 8.402 1.00 96.12 162 ASN A O 1
ATOM 1151 N N . TYR A 1 163 ? 11.734 -5.406 8.281 1.00 95.38 163 TYR A N 1
ATOM 1152 C CA . TYR A 1 163 ? 10.681 -6.208 7.667 1.00 95.38 163 TYR A CA 1
ATOM 1153 C C . TYR A 1 163 ? 10.906 -6.201 6.158 1.00 95.38 163 TYR A C 1
ATOM 1155 O O . TYR A 1 163 ? 10.862 -5.139 5.525 1.00 95.38 163 TYR A O 1
ATOM 1163 N N . VAL A 1 164 ? 11.162 -7.367 5.579 1.00 95.81 164 VAL A N 1
ATOM 1164 C CA . VAL A 1 164 ? 11.461 -7.504 4.153 1.00 95.81 164 VAL A CA 1
ATOM 1165 C C . VAL A 1 164 ? 10.479 -8.446 3.477 1.00 95.81 164 VAL A C 1
ATOM 1167 O O . VAL A 1 164 ? 9.894 -9.321 4.114 1.00 95.81 164 VAL A O 1
ATOM 1170 N N . SER A 1 165 ? 10.314 -8.253 2.176 1.00 94.81 165 SER A N 1
ATOM 1171 C CA . SER A 1 165 ? 9.599 -9.139 1.268 1.00 94.81 165 SER A CA 1
ATOM 1172 C C . SER A 1 165 ? 10.585 -9.701 0.253 1.00 94.81 165 SER A C 1
ATOM 1174 O O . SER A 1 165 ? 11.466 -8.978 -0.210 1.00 94.81 165 SER A O 1
ATOM 1176 N N . LYS A 1 166 ? 10.462 -10.984 -0.076 1.00 94.12 166 LYS A N 1
ATOM 1177 C CA . LYS A 1 166 ? 11.300 -11.669 -1.056 1.00 94.12 166 LYS A CA 1
ATOM 1178 C C . LYS A 1 166 ? 10.436 -12.397 -2.074 1.00 94.12 166 LYS A C 1
ATOM 1180 O O . LYS A 1 166 ? 9.641 -13.253 -1.684 1.00 94.12 166 LYS A O 1
ATOM 1185 N N . ASP A 1 167 ? 10.646 -12.106 -3.355 1.00 90.75 167 ASP A N 1
ATOM 1186 C CA . ASP A 1 167 ? 10.072 -12.873 -4.467 1.00 90.75 167 ASP A CA 1
ATOM 1187 C C . ASP A 1 167 ? 10.855 -14.190 -4.605 1.00 90.75 167 ASP A C 1
ATOM 1189 O O . ASP A 1 167 ? 12.079 -14.203 -4.754 1.00 90.75 167 ASP A O 1
ATOM 1193 N N . LEU A 1 168 ? 10.164 -15.322 -4.506 1.00 89.00 168 LEU A N 1
ATOM 1194 C CA . LEU A 1 168 ? 10.757 -16.658 -4.574 1.00 89.00 168 LEU A CA 1
ATOM 1195 C C . LEU A 1 168 ? 11.142 -17.067 -6.001 1.00 89.00 168 LEU A C 1
ATOM 1197 O O . LEU A 1 168 ? 12.003 -17.927 -6.177 1.00 89.00 168 LEU A O 1
ATOM 1201 N N . GLY A 1 169 ? 10.521 -16.467 -7.018 1.00 86.69 169 GLY A N 1
ATOM 1202 C CA . GLY A 1 169 ? 10.812 -16.733 -8.423 1.00 86.69 169 GLY A CA 1
ATOM 1203 C C . GLY A 1 169 ? 12.047 -15.991 -8.937 1.00 86.69 169 GLY A C 1
ATOM 1204 O O . GLY A 1 169 ? 12.781 -16.541 -9.756 1.00 86.69 169 GLY A O 1
ATOM 1205 N N . THR A 1 170 ? 12.282 -14.758 -8.482 1.00 88.44 170 THR A N 1
ATOM 1206 C CA . THR A 1 170 ? 13.436 -13.930 -8.887 1.00 88.44 170 THR A CA 1
ATOM 1207 C C . THR A 1 170 ? 14.549 -13.901 -7.842 1.00 88.44 170 THR A C 1
ATOM 1209 O O . THR A 1 170 ? 15.705 -13.662 -8.187 1.00 88.44 170 THR A O 1
ATOM 1212 N N . GLY A 1 171 ? 14.226 -14.153 -6.571 1.00 88.56 171 GLY A N 1
ATOM 1213 C CA . GLY A 1 171 ? 15.136 -13.996 -5.437 1.00 88.56 171 GLY A CA 1
ATOM 1214 C C . GLY A 1 171 ? 15.325 -12.545 -4.985 1.00 88.56 171 GLY A C 1
ATOM 1215 O O . GLY A 1 171 ? 16.130 -12.305 -4.084 1.00 88.56 171 GLY A O 1
ATOM 1216 N N . GLU A 1 172 ? 14.617 -11.590 -5.594 1.00 89.62 172 GLU A N 1
ATOM 1217 C CA . GLU A 1 172 ? 14.695 -10.170 -5.255 1.00 89.62 172 GLU A CA 1
ATOM 1218 C C . GLU A 1 172 ? 14.162 -9.911 -3.842 1.00 89.62 172 GLU A C 1
ATOM 1220 O O . GLU A 1 172 ? 13.120 -10.442 -3.461 1.00 89.62 172 GLU A O 1
ATOM 1225 N N . VAL A 1 173 ? 14.880 -9.087 -3.069 1.00 91.19 173 VAL A N 1
ATOM 1226 C CA . VAL A 1 173 ? 14.521 -8.711 -1.695 1.00 91.19 173 VAL A CA 1
ATOM 1227 C C . VAL A 1 173 ? 14.215 -7.219 -1.641 1.00 91.19 173 VAL A C 1
ATOM 1229 O O . VAL A 1 173 ? 15.056 -6.386 -1.976 1.00 91.19 173 VAL A O 1
ATOM 1232 N N . THR A 1 174 ? 13.024 -6.876 -1.164 1.00 92.31 174 THR A N 1
ATOM 1233 C CA . THR A 1 174 ? 12.566 -5.504 -0.952 1.00 92.31 174 THR A CA 1
ATOM 1234 C C . THR A 1 174 ? 12.398 -5.230 0.536 1.00 92.31 174 THR A C 1
ATOM 1236 O O . THR A 1 174 ? 11.671 -5.932 1.239 1.00 92.31 174 THR A O 1
ATOM 1239 N N . VAL A 1 175 ? 13.032 -4.164 1.027 1.00 92.69 175 VAL A N 1
ATOM 1240 C CA . VAL A 1 175 ? 12.807 -3.682 2.395 1.00 92.69 175 VAL A CA 1
ATOM 1241 C C . VAL A 1 175 ? 11.462 -2.970 2.456 1.00 92.69 175 VAL A C 1
ATOM 1243 O O . VAL A 1 175 ? 11.299 -1.902 1.870 1.00 92.69 175 VAL A O 1
ATOM 1246 N N . MET A 1 176 ? 10.510 -3.554 3.179 1.00 90.94 176 MET A N 1
ATOM 1247 C CA . MET A 1 176 ? 9.174 -2.993 3.363 1.00 90.94 176 MET A CA 1
ATOM 1248 C C . MET A 1 176 ? 9.119 -2.011 4.533 1.00 90.94 176 MET A C 1
ATOM 1250 O O . MET A 1 176 ? 8.478 -0.970 4.426 1.00 90.94 176 MET A O 1
ATOM 1254 N N . MET A 1 177 ? 9.784 -2.326 5.650 1.00 93.50 177 MET A N 1
ATOM 1255 C CA . MET A 1 177 ? 9.868 -1.432 6.809 1.00 93.50 177 MET A CA 1
ATOM 1256 C C . MET A 1 177 ? 11.257 -1.506 7.432 1.00 93.50 177 MET A C 1
ATOM 1258 O O . MET A 1 177 ? 11.798 -2.590 7.654 1.00 93.50 177 MET A O 1
ATOM 1262 N N . ARG A 1 178 ? 11.819 -0.340 7.745 1.00 94.81 178 ARG A N 1
ATOM 1263 C CA . ARG A 1 178 ? 13.031 -0.211 8.563 1.00 94.81 178 ARG A CA 1
ATOM 1264 C C . ARG A 1 178 ? 12.631 0.066 10.011 1.00 94.81 178 ARG A C 1
ATOM 1266 O O . ARG A 1 178 ? 11.556 0.629 10.216 1.00 94.81 178 ARG A O 1
ATOM 1273 N N . PRO A 1 179 ? 13.457 -0.293 11.010 1.00 94.88 179 PRO A N 1
ATOM 1274 C CA . PRO A 1 179 ? 13.190 0.066 12.399 1.00 94.88 179 PRO A CA 1
ATOM 1275 C C . PRO A 1 179 ? 12.914 1.565 12.551 1.00 94.88 179 PRO A C 1
ATOM 1277 O O . PRO A 1 179 ? 13.715 2.386 12.098 1.00 94.88 179 PRO A O 1
ATOM 1280 N N . GLY A 1 180 ? 11.787 1.911 13.174 1.00 93.56 180 GLY A N 1
ATOM 1281 C CA . GLY A 1 180 ? 11.343 3.295 13.334 1.00 93.56 180 GLY A CA 1
ATOM 1282 C C . GLY A 1 180 ? 9.931 3.575 12.799 1.00 93.56 180 GLY A C 1
ATOM 1283 O O . GLY A 1 180 ? 9.159 2.647 12.533 1.00 93.56 180 GLY A O 1
ATOM 1284 N N . PRO A 1 181 ? 9.555 4.862 12.698 1.00 92.31 181 PRO A N 1
ATOM 1285 C CA . PRO A 1 181 ? 8.210 5.273 12.310 1.00 92.31 181 PRO A CA 1
ATOM 1286 C C . PRO A 1 181 ? 7.894 4.866 10.864 1.00 92.31 181 PRO A C 1
ATOM 1288 O O . PRO A 1 181 ? 8.680 5.114 9.951 1.00 92.31 181 PRO A O 1
ATOM 1291 N N . ILE A 1 182 ? 6.724 4.254 10.662 1.00 87.00 182 ILE A N 1
ATOM 1292 C CA . ILE A 1 182 ? 6.254 3.767 9.351 1.00 87.00 182 ILE A CA 1
ATOM 1293 C C . ILE A 1 182 ? 5.508 4.873 8.591 1.00 87.00 182 ILE A C 1
ATOM 1295 O O . ILE A 1 182 ? 5.516 4.907 7.363 1.00 87.00 182 ILE A O 1
ATOM 1299 N N . SER A 1 183 ? 4.863 5.792 9.310 1.00 78.31 183 SER A N 1
ATOM 1300 C CA . SER A 1 183 ? 4.092 6.893 8.732 1.00 78.31 183 SER A CA 1
ATOM 1301 C C . SER A 1 183 ? 4.671 8.250 9.131 1.00 78.31 183 SER A C 1
ATOM 1303 O O . SER A 1 183 ? 5.237 8.402 10.214 1.00 78.31 183 SER A O 1
ATOM 1305 N N . GLU A 1 184 ? 4.470 9.269 8.290 1.00 68.81 184 GLU A N 1
ATOM 1306 C CA . GLU A 1 184 ? 4.847 10.659 8.608 1.00 68.81 184 GLU A CA 1
ATOM 1307 C C . GLU A 1 184 ? 4.117 11.198 9.850 1.00 68.81 184 GLU A C 1
ATOM 1309 O O . GLU A 1 184 ? 4.613 12.090 10.534 1.00 68.81 184 GLU A O 1
ATOM 1314 N N . VAL A 1 185 ? 2.946 10.632 10.164 1.00 68.38 185 VAL A N 1
ATOM 1315 C CA . VAL A 1 185 ? 2.154 10.976 11.354 1.00 68.38 185 VAL A CA 1
ATOM 1316 C C . VAL A 1 185 ? 2.747 10.357 12.631 1.00 68.38 185 VAL A C 1
ATOM 1318 O O . VAL A 1 185 ? 2.409 10.784 13.733 1.00 68.38 185 VAL A O 1
ATOM 1321 N N . GLY A 1 186 ? 3.648 9.375 12.493 1.00 74.81 186 GLY A N 1
ATOM 1322 C CA . GLY A 1 186 ? 4.489 8.844 13.567 1.00 74.81 186 GLY A CA 1
ATOM 1323 C C . GLY A 1 186 ? 3.761 8.033 14.639 1.00 74.81 186 GLY A C 1
ATOM 1324 O O . GLY A 1 186 ? 4.339 7.768 15.687 1.00 74.81 186 GLY A O 1
ATOM 1325 N N . ASN A 1 187 ? 2.501 7.652 14.417 1.00 88.88 187 ASN A N 1
ATOM 1326 C CA . ASN A 1 187 ? 1.734 6.860 15.380 1.00 88.88 187 ASN A CA 1
ATOM 1327 C C . ASN A 1 187 ? 1.995 5.350 15.262 1.00 88.88 187 ASN A C 1
ATOM 1329 O O . ASN A 1 187 ? 1.772 4.627 16.231 1.00 88.88 187 ASN A O 1
ATOM 1333 N N . GLU A 1 188 ? 2.472 4.882 14.106 1.00 92.94 188 GLU A N 1
ATOM 1334 C CA . GLU A 1 188 ? 2.804 3.481 13.842 1.00 92.94 188 GLU A CA 1
ATOM 1335 C C . GLU A 1 188 ? 4.308 3.305 13.654 1.00 92.94 188 GLU A C 1
ATOM 1337 O O . GLU A 1 188 ? 4.958 4.082 12.949 1.00 92.94 188 GLU A O 1
ATOM 1342 N N . CYS A 1 189 ? 4.854 2.264 14.271 1.00 94.62 189 CYS A N 1
ATOM 1343 C CA . CYS A 1 189 ? 6.279 1.984 14.262 1.00 94.62 189 CYS A CA 1
ATOM 1344 C C . CYS A 1 189 ? 6.571 0.509 13.997 1.00 94.62 189 CYS A C 1
ATOM 1346 O O . CYS A 1 189 ? 5.890 -0.379 14.520 1.00 94.62 189 CYS A O 1
ATOM 1348 N N . TRP A 1 190 ? 7.621 0.262 13.219 1.00 96.31 190 TRP A N 1
ATOM 1349 C CA . TRP A 1 190 ? 8.209 -1.057 13.052 1.00 96.31 190 TRP A CA 1
ATOM 1350 C C . TRP A 1 190 ? 9.366 -1.237 14.031 1.00 96.31 190 TRP A C 1
ATOM 1352 O O . TRP A 1 190 ? 10.246 -0.382 14.148 1.00 96.31 190 TRP A O 1
ATOM 1362 N N . LEU A 1 191 ? 9.385 -2.384 14.698 1.00 95.12 191 LEU A N 1
ATOM 1363 C CA . LEU A 1 191 ? 10.461 -2.832 15.567 1.00 95.12 191 LEU A CA 1
ATOM 1364 C C . LEU A 1 191 ? 10.882 -4.238 15.108 1.00 95.12 191 LEU A C 1
ATOM 1366 O O . LEU A 1 191 ? 10.037 -5.100 14.891 1.00 95.12 191 LEU A O 1
ATOM 1370 N N . GLY A 1 192 ? 12.182 -4.508 14.969 1.00 89.94 192 GLY A N 1
ATOM 1371 C CA . GLY A 1 192 ? 12.641 -5.838 14.527 1.00 89.94 192 GLY A CA 1
ATOM 1372 C C . GLY A 1 192 ? 12.383 -6.959 15.534 1.00 89.94 192 GLY A C 1
ATOM 1373 O O . GLY A 1 192 ? 12.306 -8.126 15.160 1.00 89.94 192 GLY A O 1
ATOM 1374 N N . SER A 1 193 ? 12.220 -6.616 16.813 1.00 93.62 193 SER A N 1
ATOM 1375 C CA . SER A 1 193 ? 11.969 -7.566 17.893 1.00 93.62 193 SER A CA 1
ATOM 1376 C C . SER A 1 193 ? 11.159 -6.931 19.023 1.00 93.62 193 SER A C 1
ATOM 1378 O O . SER A 1 193 ? 11.066 -5.707 19.134 1.00 93.62 193 SER A O 1
ATOM 1380 N N . ALA A 1 194 ? 10.596 -7.775 19.890 1.00 92.69 194 ALA A N 1
ATOM 1381 C CA . ALA A 1 194 ? 9.873 -7.342 21.088 1.00 92.69 194 ALA A CA 1
ATOM 1382 C C . ALA A 1 194 ? 10.736 -6.539 22.081 1.00 92.69 194 ALA A C 1
ATOM 1384 O O . ALA A 1 194 ? 10.201 -5.719 22.825 1.00 92.69 194 ALA A O 1
ATOM 1385 N N . ASP A 1 195 ? 12.052 -6.765 22.066 1.00 92.81 195 ASP A N 1
ATOM 1386 C CA . ASP A 1 195 ? 13.011 -6.163 22.998 1.00 92.81 195 ASP A CA 1
ATOM 1387 C C . ASP A 1 195 ? 13.693 -4.910 22.415 1.00 92.81 195 ASP A C 1
ATOM 1389 O O . ASP A 1 195 ? 14.592 -4.340 23.035 1.00 92.81 195 ASP A O 1
ATOM 1393 N N . ALA A 1 196 ? 13.302 -4.483 21.209 1.00 92.69 196 ALA A N 1
ATOM 1394 C CA . ALA A 1 196 ? 13.862 -3.303 20.566 1.00 92.69 196 ALA A CA 1
ATOM 1395 C C . ALA A 1 196 ? 13.505 -2.014 21.329 1.00 92.69 196 ALA A C 1
ATOM 1397 O O . ALA A 1 196 ? 12.406 -1.868 21.873 1.00 92.69 196 ALA A O 1
ATOM 1398 N N . ASP A 1 197 ? 14.430 -1.050 21.327 1.00 92.75 197 ASP A N 1
ATOM 1399 C CA . ASP A 1 197 ? 14.216 0.247 21.967 1.00 92.75 197 ASP A CA 1
ATOM 1400 C C . ASP A 1 197 ? 13.082 1.012 21.273 1.00 92.75 197 ASP A C 1
ATOM 1402 O O . ASP A 1 197 ? 13.204 1.431 20.123 1.00 92.75 197 ASP A O 1
ATOM 1406 N N . ARG A 1 198 ? 11.976 1.231 21.992 1.00 92.56 198 ARG A N 1
ATOM 1407 C CA . ARG A 1 198 ? 10.804 1.953 21.479 1.00 92.56 198 ARG A CA 1
ATOM 1408 C C . ARG A 1 198 ? 1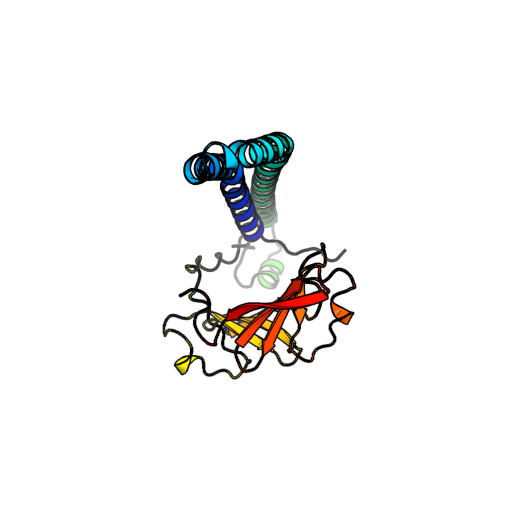1.063 3.446 21.273 1.00 92.56 198 ARG A C 1
ATOM 1410 O O . ARG A 1 198 ? 10.274 4.093 20.587 1.00 92.56 198 ARG A O 1
ATOM 1417 N N . SER A 1 199 ? 12.149 3.998 21.823 1.00 91.25 199 SER A N 1
ATOM 1418 C CA . SER A 1 199 ? 12.499 5.414 21.660 1.00 91.25 199 SER A CA 1
ATOM 1419 C C . SER A 1 199 ? 12.730 5.797 20.191 1.00 91.25 199 SER A C 1
ATOM 1421 O O . SER A 1 199 ? 12.436 6.928 19.798 1.00 91.25 199 SER A O 1
ATOM 1423 N N . ILE A 1 200 ? 13.141 4.836 19.352 1.00 91.62 200 ILE A N 1
ATOM 1424 C CA . ILE A 1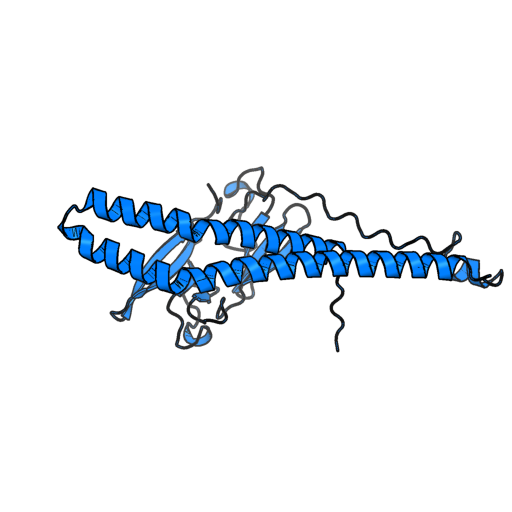 200 ? 13.369 5.039 17.913 1.00 91.62 200 ILE A CA 1
ATOM 1425 C C . ILE A 1 200 ? 12.090 5.404 17.147 1.00 91.62 200 ILE A C 1
ATOM 1427 O O . ILE A 1 200 ? 12.157 5.945 16.047 1.00 91.62 200 ILE A O 1
ATOM 1431 N N . CYS A 1 201 ? 10.922 5.114 17.722 1.00 90.31 201 CYS A N 1
ATOM 1432 C CA . CYS A 1 201 ? 9.617 5.380 17.127 1.00 90.31 201 CYS A CA 1
ATOM 1433 C C . CYS A 1 201 ? 9.147 6.828 17.316 1.00 90.31 201 CYS A C 1
ATOM 1435 O O . CYS A 1 201 ? 8.169 7.248 16.702 1.00 90.31 201 CYS A O 1
ATOM 1437 N N . GLY A 1 202 ? 9.827 7.589 18.176 1.00 88.31 202 GLY A N 1
ATOM 1438 C CA . GLY A 1 202 ? 9.407 8.925 18.571 1.00 88.31 202 GLY A CA 1
ATOM 1439 C C . GLY A 1 202 ? 8.266 8.933 19.602 1.00 88.31 202 GLY A C 1
ATOM 1440 O O . GLY A 1 202 ? 7.646 7.909 19.891 1.00 88.31 202 GLY A O 1
ATOM 1441 N N . PRO A 1 203 ? 7.979 10.108 20.187 1.00 89.44 203 PRO A N 1
ATOM 1442 C CA . PRO A 1 203 ? 7.089 10.239 21.346 1.00 89.44 203 PRO A CA 1
ATOM 1443 C C . PRO A 1 203 ? 5.598 10.058 21.028 1.00 89.44 203 PRO A C 1
ATOM 1445 O O . PRO A 1 203 ? 4.801 9.894 21.945 1.00 89.44 203 PRO A O 1
ATOM 1448 N N . ASN A 1 204 ? 5.216 10.099 19.749 1.00 89.94 204 ASN A N 1
ATOM 1449 C CA . ASN A 1 204 ? 3.819 10.012 19.313 1.00 89.94 204 ASN A CA 1
ATOM 1450 C C . ASN A 1 204 ? 3.406 8.592 18.903 1.00 89.94 204 ASN A C 1
ATOM 1452 O O . ASN A 1 204 ? 2.250 8.381 18.532 1.00 89.94 204 ASN A O 1
ATOM 1456 N N . ALA A 1 205 ? 4.333 7.631 18.952 1.00 92.81 205 ALA A N 1
ATOM 1457 C CA . ALA A 1 205 ? 4.050 6.251 18.606 1.00 92.81 205 ALA A CA 1
ATOM 1458 C C . ALA A 1 205 ? 3.067 5.653 19.614 1.00 92.81 205 ALA A C 1
ATOM 1460 O O . ALA A 1 205 ? 3.342 5.569 20.810 1.00 92.81 205 ALA A O 1
ATOM 1461 N N . THR A 1 206 ? 1.913 5.231 19.112 1.00 94.81 206 THR A N 1
ATOM 1462 C CA . THR A 1 206 ? 0.881 4.543 19.892 1.00 94.81 206 THR A CA 1
ATOM 1463 C C . THR A 1 206 ? 0.664 3.121 19.404 1.00 94.81 206 THR A C 1
ATOM 1465 O O . THR A 1 206 ? -0.109 2.391 20.012 1.00 94.81 206 THR A O 1
ATOM 1468 N N . ARG A 1 207 ? 1.339 2.699 18.331 1.00 96.06 207 ARG A N 1
ATOM 1469 C CA . ARG A 1 207 ? 1.251 1.351 17.779 1.00 96.06 207 ARG A CA 1
ATOM 1470 C C . ARG A 1 207 ? 2.622 0.849 17.343 1.00 96.06 207 ARG A C 1
ATOM 1472 O O . ARG A 1 207 ? 3.344 1.540 16.626 1.00 96.06 207 ARG A O 1
ATOM 1479 N N . TRP A 1 208 ? 2.950 -0.379 17.729 1.00 96.50 208 TRP A N 1
ATOM 1480 C CA . TRP A 1 208 ? 4.205 -1.043 17.375 1.00 96.50 208 TRP A CA 1
ATOM 1481 C C . TRP A 1 208 ? 3.920 -2.399 16.761 1.00 96.50 208 TRP A C 1
ATOM 1483 O O . TRP A 1 208 ? 3.138 -3.164 17.321 1.00 96.50 208 TRP A O 1
ATOM 1493 N N . THR A 1 209 ? 4.584 -2.706 15.651 1.00 96.50 209 THR A N 1
ATOM 1494 C CA . THR A 1 209 ? 4.584 -4.048 15.061 1.00 96.50 209 THR A CA 1
ATOM 1495 C C . THR A 1 209 ? 5.984 -4.638 15.140 1.00 96.50 209 THR A C 1
ATOM 1497 O O . THR A 1 209 ? 6.950 -3.945 14.823 1.00 96.50 209 THR A O 1
ATOM 1500 N N . TYR A 1 210 ? 6.094 -5.891 15.581 1.00 96.62 210 TYR A N 1
ATOM 1501 C CA . TYR A 1 210 ? 7.368 -6.589 15.734 1.00 96.62 210 TYR A CA 1
ATOM 1502 C C . TYR A 1 210 ? 7.255 -8.105 15.678 1.00 96.62 210 TYR A C 1
ATOM 1504 O O . TYR A 1 210 ? 6.188 -8.676 15.896 1.00 96.62 210 TYR A O 1
ATOM 1512 N N . ALA A 1 211 ? 8.383 -8.777 15.448 1.00 94.50 211 ALA A N 1
ATOM 1513 C CA . ALA A 1 211 ? 8.465 -10.226 15.572 1.00 94.50 211 ALA A CA 1
ATOM 1514 C C . ALA A 1 211 ? 8.637 -10.669 17.038 1.00 94.50 211 ALA A C 1
ATOM 1516 O O . ALA A 1 211 ? 9.475 -10.142 17.776 1.00 94.50 211 ALA A O 1
ATOM 1517 N N . ARG A 1 212 ? 7.869 -11.679 17.464 1.00 94.69 212 ARG A N 1
ATOM 1518 C CA . ARG A 1 212 ? 8.001 -12.326 18.780 1.00 94.69 212 ARG A CA 1
ATOM 1519 C C . ARG A 1 212 ? 7.625 -13.802 18.701 1.00 94.69 212 ARG A C 1
ATOM 1521 O O . ARG A 1 212 ? 6.478 -14.140 18.437 1.00 94.69 212 ARG A O 1
ATOM 1528 N N . GLY A 1 213 ? 8.583 -14.689 18.974 1.00 89.19 213 GLY A N 1
ATOM 1529 C CA . GLY A 1 213 ? 8.325 -16.133 19.050 1.00 89.19 213 GLY A CA 1
ATOM 1530 C C . GLY A 1 213 ? 7.723 -16.731 17.771 1.00 89.19 213 GLY A C 1
ATOM 1531 O O . GLY A 1 213 ? 6.851 -17.586 17.861 1.00 89.19 213 GLY A O 1
ATOM 1532 N N . GLY A 1 214 ? 8.134 -16.238 16.596 1.00 89.94 214 GLY A N 1
ATOM 1533 C CA . GLY A 1 214 ? 7.594 -16.640 15.288 1.00 89.94 214 GLY A CA 1
ATOM 1534 C C . GLY A 1 214 ? 6.345 -15.869 14.844 1.00 89.94 214 GLY A C 1
ATOM 1535 O O . GLY A 1 214 ? 6.006 -15.886 13.666 1.00 89.94 214 GLY A O 1
ATOM 1536 N N . TYR A 1 215 ? 5.696 -15.129 15.740 1.00 93.38 215 TYR A N 1
ATOM 1537 C CA . TYR A 1 215 ? 4.538 -14.306 15.402 1.00 93.38 215 TYR A CA 1
ATOM 1538 C C . TYR A 1 215 ? 4.961 -12.910 14.963 1.00 93.38 215 TYR A C 1
ATOM 1540 O O . TYR A 1 215 ? 5.919 -12.348 15.496 1.00 93.38 215 TYR A O 1
ATOM 1548 N N . LEU A 1 216 ? 4.186 -12.330 14.054 1.00 94.12 216 LEU A N 1
ATOM 1549 C CA . LEU A 1 216 ? 4.133 -10.892 13.842 1.00 94.12 216 LEU A CA 1
ATOM 1550 C C . LEU A 1 216 ? 3.087 -10.315 14.801 1.00 94.12 216 LEU A C 1
ATOM 1552 O O . LEU A 1 216 ? 1.899 -10.617 14.688 1.00 94.12 216 LEU A O 1
ATOM 1556 N N . VAL A 1 217 ? 3.523 -9.531 15.778 1.00 96.25 217 VAL A N 1
ATOM 1557 C CA . VAL A 1 217 ? 2.675 -8.982 16.838 1.00 96.25 217 VAL A CA 1
ATOM 1558 C C . VAL A 1 217 ? 2.509 -7.491 16.621 1.00 96.25 217 VAL A C 1
ATOM 1560 O O . VAL A 1 217 ? 3.500 -6.784 16.465 1.00 96.25 217 VAL A O 1
ATOM 1563 N N . THR A 1 218 ? 1.268 -7.012 16.675 1.00 96.19 218 THR A N 1
ATOM 1564 C CA . THR A 1 218 ? 0.964 -5.582 16.737 1.00 96.19 218 THR A CA 1
ATOM 1565 C C . THR A 1 218 ? 0.358 -5.245 18.091 1.00 96.19 218 THR A C 1
ATOM 1567 O O . THR A 1 218 ? -0.670 -5.800 18.491 1.00 96.19 218 THR A O 1
ATOM 1570 N N . GLU A 1 219 ? 0.987 -4.304 18.784 1.00 96.44 219 GLU A N 1
ATOM 1571 C CA . GLU A 1 219 ? 0.522 -3.738 20.045 1.00 96.44 219 GLU A CA 1
ATOM 1572 C C . GLU A 1 219 ? 0.080 -2.294 19.873 1.00 96.44 219 GLU A C 1
ATOM 1574 O O . GLU A 1 219 ? 0.628 -1.559 19.053 1.00 96.44 219 GLU A O 1
ATOM 1579 N N . GLN A 1 220 ? -0.874 -1.881 20.700 1.00 96.06 220 GLN A N 1
ATOM 1580 C CA . GLN A 1 220 ? -1.363 -0.518 20.784 1.00 96.06 220 GLN A CA 1
ATOM 1581 C C . GLN A 1 220 ? -1.299 -0.014 22.230 1.00 96.06 220 GLN A C 1
ATOM 1583 O O . GLN A 1 220 ? -1.640 -0.747 23.158 1.00 96.06 220 GLN A O 1
ATOM 1588 N N . LEU A 1 221 ? -0.840 1.224 22.409 1.00 94.88 221 LEU A N 1
ATOM 1589 C CA . LEU A 1 221 ? -0.918 1.976 23.656 1.00 94.88 221 LEU A CA 1
ATOM 1590 C C . LEU A 1 221 ? -2.337 2.518 23.814 1.00 94.88 221 LEU A C 1
ATOM 1592 O O . LEU A 1 221 ? -2.822 3.268 22.963 1.00 94.88 221 LEU A O 1
ATOM 1596 N N . GLU A 1 222 ? -2.987 2.138 24.902 1.00 94.88 222 GLU A N 1
ATOM 1597 C CA . GLU A 1 222 ? -4.310 2.619 25.271 1.00 94.88 222 GLU A CA 1
ATOM 1598 C C . GLU A 1 222 ? -4.207 3.955 26.039 1.00 94.88 222 GLU A C 1
ATOM 1600 O O . GLU A 1 222 ? -3.148 4.289 26.583 1.00 94.88 222 GLU A O 1
ATOM 1605 N N . PRO A 1 223 ? -5.294 4.747 26.121 1.00 92.88 223 PRO A N 1
ATOM 1606 C CA . PRO A 1 223 ? -5.288 6.036 26.821 1.00 92.88 223 PRO A CA 1
ATOM 1607 C C . PRO A 1 223 ? -4.918 5.964 28.311 1.00 92.88 223 PRO A C 1
ATOM 1609 O O . PRO A 1 223 ? -4.526 6.974 28.891 1.00 92.88 223 PRO A O 1
ATOM 1612 N N . ASP A 1 224 ? -5.054 4.793 28.937 1.00 93.81 224 ASP A N 1
ATOM 1613 C CA . ASP A 1 224 ? -4.689 4.541 30.335 1.00 93.81 224 ASP A CA 1
ATOM 1614 C C . ASP A 1 224 ? -3.195 4.214 30.534 1.00 93.81 224 ASP A C 1
ATOM 1616 O O . ASP A 1 224 ? -2.752 3.993 31.661 1.00 93.81 224 ASP A O 1
ATOM 1620 N N . GLY A 1 225 ? -2.411 4.203 29.450 1.00 92.31 225 GLY A N 1
ATOM 1621 C CA . GLY A 1 225 ? -0.983 3.893 29.454 1.00 92.31 225 GLY A CA 1
ATOM 1622 C C . GLY A 1 225 ? -0.661 2.399 29.401 1.00 92.31 225 GLY A C 1
ATOM 1623 O O . GLY A 1 225 ? 0.518 2.040 29.404 1.00 92.31 225 GLY A O 1
ATOM 1624 N N . THR A 1 226 ? -1.664 1.521 29.339 1.00 94.81 226 THR A N 1
ATOM 1625 C CA . THR A 1 226 ? -1.448 0.082 29.160 1.00 94.81 226 THR A CA 1
ATOM 1626 C C . THR A 1 226 ? -1.241 -0.266 27.688 1.00 94.81 226 THR A C 1
ATOM 1628 O O . THR A 1 226 ? -1.701 0.437 26.788 1.00 94.81 226 THR A O 1
ATOM 1631 N N . THR A 1 227 ? -0.518 -1.355 27.418 1.00 94.25 227 THR A N 1
ATOM 1632 C CA . THR A 1 227 ? -0.382 -1.889 26.061 1.00 94.25 227 THR A CA 1
ATOM 1633 C C . THR A 1 227 ? -1.286 -3.094 25.873 1.00 94.25 227 THR A C 1
ATOM 1635 O O . THR A 1 227 ? -1.364 -3.989 26.717 1.00 94.25 227 THR A O 1
ATOM 1638 N N . ARG A 1 228 ? -1.951 -3.140 24.722 1.00 96.12 228 ARG A N 1
ATOM 1639 C CA . ARG A 1 228 ? -2.795 -4.254 24.306 1.00 96.12 228 ARG A CA 1
ATOM 1640 C C . ARG A 1 228 ? -2.289 -4.823 22.992 1.00 96.12 228 ARG A C 1
ATOM 1642 O O . ARG A 1 228 ? -2.048 -4.085 22.042 1.00 96.12 228 ARG A O 1
ATOM 1649 N N . VAL A 1 229 ? -2.203 -6.147 22.907 1.00 96.31 229 VAL A N 1
ATOM 1650 C CA . VAL A 1 229 ? -2.001 -6.832 21.627 1.00 96.31 229 VAL A CA 1
ATOM 1651 C C . VAL A 1 229 ? -3.304 -6.782 20.829 1.00 96.31 229 VAL A C 1
ATOM 1653 O O . VAL A 1 229 ? -4.325 -7.312 21.270 1.00 96.31 229 VAL A O 1
ATOM 1656 N N . ILE A 1 230 ? -3.272 -6.132 19.667 1.00 95.56 230 ILE A N 1
ATOM 1657 C CA . ILE A 1 230 ? -4.434 -5.982 18.779 1.00 95.56 230 ILE A CA 1
ATOM 1658 C C . ILE A 1 230 ? -4.403 -6.961 17.604 1.00 95.56 230 ILE A C 1
ATOM 1660 O O . ILE A 1 230 ? -5.453 -7.276 17.051 1.00 95.56 230 ILE A O 1
ATOM 1664 N N . GLN A 1 231 ? -3.220 -7.466 17.248 1.00 94.25 231 GLN A N 1
ATOM 1665 C CA . GLN A 1 231 ? -3.051 -8.458 16.193 1.00 94.25 231 GLN A CA 1
ATOM 1666 C C . GLN A 1 231 ? -1.883 -9.389 16.519 1.00 94.25 231 GLN A C 1
ATOM 1668 O O . GLN A 1 231 ? -0.834 -8.952 16.993 1.00 94.25 231 GLN A O 1
ATOM 1673 N N . GLN A 1 232 ? -2.072 -10.677 16.246 1.00 94.06 232 GLN A N 1
ATOM 1674 C CA . GLN A 1 232 ? -1.010 -11.677 16.234 1.00 94.06 232 GLN A CA 1
ATOM 1675 C C . GLN A 1 232 ? -1.167 -12.505 14.973 1.00 94.06 232 GLN A C 1
ATOM 1677 O O . GLN A 1 232 ? -2.171 -13.194 14.805 1.00 94.06 232 GLN A O 1
ATOM 1682 N N . THR A 1 233 ? -0.176 -12.430 14.097 1.00 92.38 233 THR A N 1
ATOM 1683 C CA . THR A 1 233 ? -0.156 -13.211 12.867 1.00 92.38 233 THR A CA 1
ATOM 1684 C C . THR A 1 233 ? 0.853 -14.343 13.036 1.00 92.38 233 THR A C 1
ATOM 1686 O O . THR A 1 233 ? 2.034 -14.056 13.262 1.00 92.38 233 THR A O 1
ATOM 1689 N N . PRO A 1 234 ? 0.416 -15.616 13.021 1.00 94.00 234 PRO A N 1
ATOM 1690 C CA . PRO A 1 234 ? 1.325 -16.754 13.098 1.00 94.00 234 PRO A CA 1
ATOM 1691 C C . PRO A 1 234 ? 2.169 -16.868 11.826 1.00 94.00 234 PRO A C 1
ATOM 1693 O O . PRO A 1 234 ? 1.915 -16.195 10.828 1.00 94.00 234 PRO A O 1
ATOM 1696 N N . LEU A 1 235 ? 3.167 -17.751 11.864 1.00 93.38 235 LEU A N 1
ATOM 1697 C CA . LEU A 1 235 ? 3.859 -18.204 10.658 1.00 93.38 235 LEU A CA 1
ATOM 1698 C C . LEU A 1 235 ? 2.856 -18.804 9.662 1.00 93.38 235 LEU A C 1
ATOM 1700 O O . LEU A 1 235 ? 1.933 -19.511 10.072 1.00 93.38 235 LEU A O 1
ATOM 1704 N N . GLY A 1 236 ? 3.070 -18.547 8.374 1.00 90.62 236 GLY A N 1
ATOM 1705 C CA . GLY A 1 236 ? 2.236 -19.047 7.285 1.00 90.62 236 GLY A CA 1
ATOM 1706 C C . GLY A 1 236 ? 1.569 -17.941 6.456 1.00 90.62 236 GLY A C 1
ATOM 1707 O O . GLY A 1 236 ? 2.050 -16.805 6.437 1.00 90.62 236 GLY A O 1
ATOM 1708 N N . PRO A 1 237 ? 0.487 -18.255 5.721 1.00 89.00 237 PRO A N 1
ATOM 1709 C CA . PRO A 1 237 ? -0.184 -17.308 4.830 1.00 89.00 237 PRO A CA 1
ATOM 1710 C C . PRO A 1 237 ? -0.638 -16.036 5.558 1.00 89.00 237 PRO A C 1
ATOM 1712 O O . PRO A 1 237 ? -1.313 -16.109 6.584 1.00 89.00 237 PRO A O 1
ATOM 1715 N N . LEU A 1 238 ? -0.309 -14.865 5.005 1.00 82.94 238 LEU A N 1
ATOM 1716 C CA . LEU A 1 238 ? -0.752 -13.567 5.535 1.00 82.94 238 LEU A CA 1
ATOM 1717 C C . LEU A 1 238 ? -2.184 -13.206 5.117 1.00 82.94 238 LEU A C 1
ATOM 1719 O O . LEU A 1 238 ? -2.828 -12.385 5.770 1.00 82.94 238 LEU A O 1
ATOM 1723 N N . ILE A 1 239 ? -2.680 -13.819 4.043 1.00 65.94 239 ILE A N 1
ATOM 1724 C CA . ILE A 1 239 ? -4.068 -13.735 3.589 1.00 65.94 239 ILE A CA 1
ATOM 1725 C C . ILE A 1 239 ? -4.559 -15.185 3.484 1.00 65.94 239 ILE A C 1
ATOM 1727 O O . ILE A 1 239 ? -4.071 -15.898 2.606 1.00 65.94 239 ILE A O 1
ATOM 1731 N N . PRO A 1 240 ? -5.411 -15.658 4.408 1.00 43.44 240 PRO A N 1
ATOM 1732 C CA . PRO A 1 240 ? -6.000 -16.991 4.322 1.00 43.44 240 PRO A CA 1
ATOM 1733 C C . PRO A 1 240 ? -7.023 -17.110 3.186 1.00 43.44 240 PRO A C 1
ATOM 1735 O O . PRO A 1 240 ? -7.642 -16.082 2.820 1.00 43.44 240 PRO A O 1
#

Radius of gyration: 25.67 Å; chains: 1; bounding box: 68×45×73 Å

pLDDT: mean 84.59, std 15.12, range [36.44, 96.81]